Protein AF-A0A831TEA0-F1 (afdb_monomer)

Mean predicted aligned error: 11.04 Å

Structure (mmCIF, N/CA/C/O backbone):
data_AF-A0A831TEA0-F1
#
_entry.id   AF-A0A831TEA0-F1
#
loop_
_atom_site.group_PDB
_atom_site.id
_atom_site.type_symbol
_atom_site.label_atom_id
_atom_site.label_alt_id
_atom_site.label_comp_id
_atom_site.label_asym_id
_atom_site.label_entity_id
_atom_site.label_seq_id
_atom_site.pdbx_PDB_ins_code
_atom_site.Cartn_x
_atom_site.Cartn_y
_atom_site.Cartn_z
_atom_site.occupancy
_atom_site.B_iso_or_equiv
_atom_site.auth_seq_id
_atom_site.auth_comp_id
_atom_site.auth_asym_id
_atom_site.auth_atom_id
_atom_site.pdbx_PDB_model_num
ATOM 1 N N . MET A 1 1 ? -22.074 6.991 20.766 1.00 79.31 1 MET A N 1
ATOM 2 C CA . MET A 1 1 ? -21.303 5.783 21.120 1.00 79.31 1 MET A CA 1
ATOM 3 C C . MET A 1 1 ? -22.228 4.867 21.889 1.00 79.31 1 MET A C 1
ATOM 5 O O . MET A 1 1 ? -23.067 5.370 22.634 1.00 79.31 1 MET A O 1
ATOM 9 N N . ALA A 1 2 ? -22.133 3.571 21.635 1.00 87.19 2 ALA A N 1
ATOM 10 C CA . ALA A 1 2 ? -22.927 2.527 22.255 1.00 87.19 2 ALA A CA 1
ATOM 11 C C . ALA A 1 2 ? -22.019 1.411 22.789 1.00 87.19 2 ALA A C 1
ATOM 13 O O . ALA A 1 2 ? -20.929 1.165 22.274 1.00 87.19 2 ALA A O 1
ATOM 14 N N . CYS A 1 3 ? -22.510 0.687 23.795 1.00 92.00 3 CYS A N 1
ATOM 15 C CA . CYS A 1 3 ? -21.843 -0.494 24.334 1.00 92.00 3 CYS A CA 1
ATOM 16 C C . CYS A 1 3 ? -21.406 -1.454 23.209 1.00 92.00 3 CYS A C 1
ATOM 18 O O . CYS A 1 3 ? -22.207 -1.830 22.349 1.00 92.00 3 CYS A O 1
ATOM 20 N N . GLY A 1 4 ? -20.141 -1.874 23.227 1.00 90.75 4 GLY A N 1
ATOM 21 C CA . GLY A 1 4 ? -19.563 -2.760 22.222 1.00 90.75 4 GLY A CA 1
ATOM 22 C C . GLY A 1 4 ? -19.146 -2.069 20.918 1.00 90.75 4 GLY A C 1
ATOM 23 O O . GLY A 1 4 ? -18.861 -2.768 19.938 1.00 90.75 4 GLY A O 1
ATOM 24 N N . ASP A 1 5 ? -19.111 -0.735 20.872 1.00 94.00 5 ASP A N 1
ATOM 25 C CA . ASP A 1 5 ? -18.506 0.018 19.772 1.00 94.00 5 ASP A CA 1
ATOM 26 C C . ASP A 1 5 ? -16.978 -0.075 19.818 1.00 94.00 5 ASP A C 1
ATOM 28 O O . ASP A 1 5 ? -16.361 -0.009 20.881 1.00 94.00 5 ASP A O 1
ATOM 32 N N . HIS A 1 6 ? -16.358 -0.202 18.643 1.00 93.38 6 HIS A N 1
ATOM 33 C CA . HIS A 1 6 ? -14.913 -0.053 18.496 1.00 93.38 6 HIS A CA 1
ATOM 34 C C . HIS A 1 6 ? -14.599 1.428 18.352 1.00 93.38 6 HIS A C 1
ATOM 36 O O . HIS A 1 6 ? -14.882 2.035 17.321 1.00 93.38 6 HIS A O 1
ATOM 42 N N . LEU A 1 7 ? -13.988 1.993 19.383 1.00 93.81 7 LEU A N 1
ATOM 43 C CA . LEU A 1 7 ? -13.580 3.385 19.434 1.00 93.81 7 LEU A CA 1
ATOM 44 C C . LEU A 1 7 ? -12.129 3.533 18.993 1.00 93.81 7 LEU A C 1
ATOM 46 O O . LEU A 1 7 ? -11.287 2.701 19.329 1.00 93.81 7 LEU A O 1
ATOM 50 N N . PHE A 1 8 ? -11.819 4.608 18.280 1.00 90.62 8 PHE A N 1
ATOM 51 C CA . PHE A 1 8 ? -10.443 4.967 17.986 1.00 90.62 8 PHE A CA 1
ATOM 52 C C . PHE A 1 8 ? -10.213 6.478 18.010 1.00 90.62 8 PHE A C 1
ATOM 54 O O . PHE A 1 8 ? -11.137 7.274 17.845 1.00 90.62 8 PHE A O 1
ATOM 61 N N . VAL A 1 9 ? -8.958 6.853 18.232 1.00 83.88 9 VAL A N 1
ATOM 62 C CA . VAL A 1 9 ? -8.479 8.232 18.332 1.00 83.88 9 VAL A CA 1
ATOM 63 C C . VAL A 1 9 ? -7.215 8.379 17.493 1.00 83.88 9 VAL A C 1
ATOM 65 O O . VAL A 1 9 ? -6.315 7.545 17.582 1.00 83.88 9 VAL A O 1
ATOM 68 N N . ASP A 1 10 ? -7.125 9.442 16.697 1.00 79.62 10 ASP A N 1
ATOM 69 C CA . ASP A 1 10 ? -5.925 9.765 15.920 1.00 79.62 10 ASP A CA 1
ATOM 70 C C . ASP A 1 10 ? -4.848 10.436 16.800 1.00 79.62 10 ASP A C 1
ATOM 72 O O . ASP A 1 10 ? -5.061 11.510 17.374 1.00 79.62 10 ASP A O 1
ATOM 76 N N . MET A 1 11 ? -3.676 9.799 16.900 1.00 73.06 11 MET A N 1
ATOM 77 C CA . MET A 1 11 ? -2.496 10.285 17.630 1.00 73.06 11 MET A CA 1
ATOM 78 C C . MET A 1 11 ? -1.426 10.865 16.685 1.00 73.06 11 MET A C 1
ATOM 80 O O . MET A 1 11 ? -0.274 11.061 17.081 1.00 73.06 11 MET A O 1
ATOM 84 N N . GLY A 1 12 ? -1.785 11.140 15.430 1.00 66.69 12 GLY A N 1
ATOM 85 C CA . GLY A 1 12 ? -0.950 11.733 14.387 1.00 66.69 12 GLY A CA 1
ATOM 86 C C . GLY A 1 12 ? -0.140 10.706 13.597 1.00 66.69 12 GLY A C 1
ATOM 87 O O . GLY A 1 12 ? -0.217 10.673 12.373 1.00 66.69 12 GLY A O 1
ATOM 88 N N . PHE A 1 13 ? 0.643 9.864 14.280 1.00 61.38 13 PHE A N 1
ATOM 89 C CA . PHE A 1 13 ? 1.465 8.819 13.635 1.00 61.38 13 PHE A CA 1
ATOM 90 C C . PHE A 1 13 ? 0.902 7.403 13.790 1.00 61.38 13 PHE A C 1
ATOM 92 O O . PHE A 1 13 ? 1.404 6.467 13.175 1.00 61.38 13 PHE A O 1
ATOM 99 N N . TYR A 1 14 ? -0.104 7.237 14.642 1.00 67.31 14 TYR A N 1
ATOM 100 C CA . TYR A 1 14 ? -0.819 5.987 14.869 1.00 67.31 14 TYR A CA 1
ATOM 101 C C . TYR A 1 14 ? -2.214 6.312 15.402 1.00 67.31 14 TYR A C 1
ATOM 103 O O . TYR A 1 14 ? -2.452 7.420 15.883 1.00 67.31 14 TYR A O 1
ATOM 111 N N . SER A 1 15 ? -3.120 5.344 15.365 1.00 79.44 15 SER A N 1
ATOM 112 C CA . SER A 1 15 ? -4.411 5.428 16.039 1.00 79.44 15 SER A CA 1
ATOM 113 C C . SER A 1 15 ? -4.411 4.585 17.310 1.00 79.44 15 SER A C 1
ATOM 115 O O . SER A 1 15 ? -3.827 3.501 17.373 1.00 79.44 15 SER A O 1
ATOM 117 N N . HIS A 1 16 ? -5.047 5.100 18.357 1.00 86.25 16 HIS A N 1
ATOM 118 C CA . HIS A 1 16 ? -5.300 4.358 19.587 1.00 86.25 16 HIS A CA 1
ATOM 119 C C . HIS A 1 16 ? -6.709 3.778 19.549 1.00 86.25 16 HIS A C 1
ATOM 121 O O . HIS A 1 16 ? -7.622 4.474 19.123 1.00 86.25 16 HIS A O 1
ATOM 127 N N . HIS A 1 17 ? -6.885 2.521 19.958 1.00 91.38 17 HIS A N 1
ATOM 128 C CA . HIS A 1 17 ? -8.124 1.760 19.754 1.00 91.38 17 HIS A CA 1
ATOM 129 C C . HIS A 1 17 ? -8.617 1.123 21.054 1.00 91.38 17 HIS A C 1
ATOM 131 O O . HIS A 1 17 ? -7.812 0.704 21.887 1.00 91.38 17 HIS A O 1
ATOM 137 N N . GLY A 1 18 ? -9.935 1.013 21.208 1.00 94.12 18 GLY A N 1
ATOM 138 C CA . GLY A 1 18 ? -10.579 0.420 22.376 1.00 94.12 18 GLY A CA 1
ATOM 139 C C . GLY A 1 18 ? -12.026 0.003 22.115 1.00 94.12 18 GLY A C 1
ATOM 140 O O . GLY A 1 18 ? -12.561 0.211 21.027 1.00 94.12 18 GLY A O 1
ATOM 141 N N . ILE A 1 19 ? -12.654 -0.602 23.120 1.00 96.94 19 ILE A N 1
ATOM 142 C CA . ILE A 1 19 ? -14.052 -1.044 23.100 1.00 96.94 19 ILE A CA 1
ATOM 143 C C . ILE A 1 19 ? -14.842 -0.292 24.164 1.00 96.94 19 ILE A C 1
ATOM 145 O O . ILE A 1 19 ? -14.489 -0.359 25.340 1.00 96.94 19 ILE A O 1
ATOM 149 N N . ASP A 1 20 ? -15.923 0.375 23.763 1.00 96.38 20 ASP A N 1
ATOM 150 C CA . ASP A 1 20 ? -16.879 0.990 24.689 1.00 96.38 20 ASP A CA 1
ATOM 151 C C . ASP A 1 20 ? -17.564 -0.095 25.539 1.00 96.38 20 ASP A C 1
ATOM 153 O O . ASP A 1 20 ? -18.162 -1.033 25.002 1.00 96.38 20 ASP A O 1
ATOM 157 N N . LEU A 1 21 ? -17.484 0.006 26.867 1.00 95.69 21 LEU A N 1
ATOM 158 C CA . LEU A 1 21 ? -18.131 -0.935 27.786 1.00 95.69 21 LEU A CA 1
ATOM 159 C C . LEU A 1 21 ? -19.571 -0.531 28.145 1.00 95.69 21 LEU A C 1
ATOM 161 O O . LEU A 1 21 ? -20.286 -1.326 28.756 1.00 95.69 21 LEU A O 1
ATOM 165 N N . GLY A 1 22 ? -20.038 0.641 27.709 1.00 92.56 22 GLY A N 1
ATOM 166 C CA . GLY A 1 22 ? -21.402 1.135 27.912 1.00 92.56 22 GLY A CA 1
ATOM 167 C C . GLY A 1 22 ? -21.666 1.768 29.280 1.00 92.56 22 GLY A C 1
ATOM 168 O O . GLY A 1 22 ? -22.786 2.193 29.540 1.00 92.56 22 GLY A O 1
ATOM 169 N N . ASP A 1 23 ? -20.657 1.841 30.146 1.00 92.88 23 ASP A N 1
ATOM 170 C CA . ASP A 1 23 ? -20.706 2.426 31.493 1.00 92.88 23 ASP A CA 1
ATOM 171 C C . ASP A 1 23 ? -19.828 3.687 31.617 1.00 92.88 23 ASP A C 1
ATOM 173 O O . ASP A 1 23 ? -19.449 4.096 32.713 1.00 92.88 23 ASP A O 1
ATOM 177 N N . GLY A 1 24 ? -19.486 4.301 30.479 1.00 92.62 24 GLY A N 1
ATOM 178 C CA . GLY A 1 24 ? -18.572 5.442 30.404 1.00 92.62 24 GLY A CA 1
ATOM 179 C C . GLY A 1 24 ? -17.090 5.056 30.432 1.00 92.62 24 GLY A C 1
ATOM 180 O O . GLY A 1 24 ? -16.232 5.943 30.385 1.00 92.62 24 GLY A O 1
ATOM 181 N N . THR A 1 25 ? -16.773 3.758 30.479 1.00 95.88 25 THR A N 1
ATOM 182 C CA . THR A 1 25 ? -15.402 3.250 30.380 1.00 95.88 25 THR A CA 1
ATOM 183 C C . THR A 1 25 ? -15.122 2.577 29.038 1.00 95.88 25 THR A C 1
ATOM 185 O O . THR A 1 25 ? -16.017 2.109 28.332 1.00 95.88 25 THR A O 1
ATOM 188 N N . VAL A 1 26 ? -13.843 2.542 28.675 1.00 96.50 26 VAL A N 1
ATOM 189 C CA . VAL A 1 26 ? -13.333 1.938 27.445 1.00 96.50 26 VAL A CA 1
ATOM 190 C C . VAL A 1 26 ? -12.305 0.887 27.828 1.00 96.50 26 VAL A C 1
ATOM 192 O O . VAL A 1 26 ? -11.364 1.191 28.558 1.00 96.50 26 VAL A O 1
ATOM 195 N N . ALA A 1 27 ? -12.458 -0.338 27.330 1.00 96.25 27 ALA A N 1
ATOM 196 C CA . ALA A 1 27 ? -11.425 -1.362 27.419 1.00 96.25 27 ALA A CA 1
ATOM 197 C C . ALA A 1 27 ? -10.388 -1.148 26.312 1.00 96.25 27 ALA A C 1
ATOM 199 O O . ALA A 1 27 ? -10.746 -1.089 25.136 1.00 96.25 27 ALA A O 1
ATOM 200 N N . HIS A 1 28 ? -9.109 -1.044 26.659 1.00 92.88 28 HIS A N 1
ATOM 201 C CA . HIS A 1 28 ? -8.010 -0.867 25.705 1.00 92.88 28 HIS A CA 1
ATOM 202 C C . HIS A 1 28 ? -6.673 -1.274 26.323 1.00 92.88 28 HIS A C 1
ATOM 204 O O . HIS A 1 28 ? -6.574 -1.477 27.532 1.00 92.88 28 HIS A O 1
ATOM 210 N N . TRP A 1 29 ? -5.631 -1.393 25.502 1.00 89.19 29 TRP A N 1
ATOM 211 C CA . TRP A 1 29 ? -4.272 -1.553 26.016 1.00 89.19 29 TRP A CA 1
ATOM 212 C C . TRP A 1 29 ? -3.778 -0.253 26.646 1.00 89.19 29 TRP A C 1
ATOM 214 O O . TRP A 1 29 ? -3.626 0.761 25.965 1.00 89.19 29 TRP A O 1
ATOM 224 N N . TRP A 1 30 ? -3.467 -0.316 27.936 1.00 83.44 30 TRP A N 1
ATOM 225 C CA . TRP A 1 30 ? -3.078 0.827 28.745 1.00 83.44 30 TRP A CA 1
ATOM 226 C C . TRP A 1 30 ? -1.740 0.574 29.437 1.00 83.44 30 TRP A C 1
ATOM 228 O O . TRP A 1 30 ? -1.502 -0.492 30.003 1.00 83.44 30 TRP A O 1
ATOM 238 N N . ALA A 1 31 ? -0.858 1.568 29.385 1.00 75.62 31 ALA A N 1
ATOM 239 C CA . ALA A 1 31 ? 0.515 1.492 29.884 1.00 75.62 31 ALA A CA 1
ATOM 240 C C . ALA A 1 31 ? 0.788 2.405 31.093 1.00 75.62 31 ALA A C 1
ATOM 242 O O . ALA A 1 31 ? 1.944 2.616 31.459 1.00 75.62 31 ALA A O 1
ATOM 243 N N . GLY A 1 32 ? -0.252 2.972 31.707 1.00 69.81 32 GLY A N 1
ATOM 244 C CA . GLY A 1 32 ? -0.091 3.995 32.737 1.00 69.81 32 GLY A CA 1
ATOM 245 C C . GLY A 1 32 ? 0.091 5.405 32.183 1.00 69.81 32 GLY A C 1
ATOM 246 O O . GLY A 1 32 ? 0.093 5.633 30.972 1.00 69.81 32 GLY A O 1
ATOM 247 N N . SER A 1 33 ? 0.274 6.363 33.097 1.00 58.25 33 SER A N 1
ATOM 248 C CA . SER A 1 33 ? 0.623 7.740 32.740 1.00 58.25 33 SER A CA 1
ATOM 249 C C . SER A 1 33 ? 1.961 7.773 31.994 1.00 58.25 33 SER A C 1
ATOM 251 O O . SER A 1 33 ? 3.005 7.368 32.512 1.00 58.25 33 SER A O 1
ATOM 253 N N . THR A 1 34 ? 1.927 8.297 30.770 1.00 52.19 34 THR A N 1
ATOM 254 C CA . THR A 1 34 ? 3.075 8.428 29.862 1.00 52.19 34 THR A CA 1
ATOM 255 C C . THR A 1 34 ? 4.065 9.520 30.282 1.00 52.19 34 THR A C 1
ATOM 257 O O . THR A 1 34 ? 5.012 9.799 29.555 1.00 52.19 34 THR A O 1
ATOM 260 N N . GLU A 1 35 ? 3.878 10.160 31.439 1.00 46.00 35 GLU A N 1
ATOM 261 C CA . GLU A 1 35 ? 4.712 11.286 31.881 1.00 46.00 35 GLU A CA 1
ATOM 262 C C . GLU A 1 35 ? 6.158 10.896 32.233 1.00 46.00 35 GLU A C 1
ATOM 264 O O . GLU A 1 35 ? 7.036 11.757 32.235 1.00 46.00 35 GLU A O 1
ATOM 269 N N . LYS A 1 36 ? 6.440 9.615 32.524 1.00 41.78 36 LYS A N 1
ATOM 270 C CA . LYS A 1 36 ? 7.767 9.165 33.001 1.00 41.78 36 LYS A CA 1
ATOM 271 C C . LYS A 1 36 ? 8.527 8.214 32.073 1.00 41.78 36 LYS A C 1
ATOM 273 O O . LYS A 1 36 ? 9.714 7.992 32.298 1.00 41.78 36 LYS A O 1
ATOM 278 N N . LEU A 1 37 ? 7.895 7.672 31.034 1.00 44.25 37 LEU A N 1
ATOM 279 C CA . LEU A 1 37 ? 8.525 6.766 30.068 1.00 44.25 37 LEU A CA 1
ATOM 280 C C . LEU A 1 37 ? 8.207 7.228 28.648 1.00 44.25 37 LEU A C 1
ATOM 282 O O . LEU A 1 37 ? 7.068 7.570 28.344 1.00 44.25 37 LEU A O 1
ATOM 286 N N . GLY A 1 38 ? 9.212 7.216 27.767 1.00 49.03 38 GLY A N 1
ATOM 287 C CA . GLY A 1 38 ? 8.997 7.506 26.350 1.00 49.03 38 GLY A CA 1
ATOM 288 C C . GLY A 1 38 ? 7.906 6.595 25.754 1.00 49.03 38 GLY A C 1
ATOM 289 O O . GLY A 1 38 ? 7.786 5.439 26.174 1.00 49.03 38 GLY A O 1
ATOM 290 N N . PRO A 1 39 ? 7.130 7.069 24.762 1.00 54.38 39 PRO A N 1
ATOM 291 C CA . PRO A 1 39 ? 5.895 6.422 24.298 1.00 54.38 39 PRO A CA 1
ATOM 292 C C . PRO A 1 39 ? 6.070 4.976 23.806 1.00 54.38 39 PRO A C 1
ATOM 294 O O . PRO A 1 39 ? 5.119 4.200 23.830 1.00 54.38 39 PRO A O 1
ATOM 297 N N . LEU A 1 40 ? 7.282 4.595 23.391 1.00 52.19 40 LEU A N 1
ATOM 298 C CA . LEU A 1 40 ? 7.610 3.234 22.960 1.00 52.19 40 LEU A CA 1
ATOM 299 C C . LEU A 1 40 ? 7.930 2.286 24.134 1.00 52.19 40 LEU A C 1
ATOM 301 O O . LEU A 1 40 ? 7.591 1.110 24.079 1.00 52.19 40 LEU A O 1
ATOM 305 N N . ALA A 1 41 ? 8.557 2.796 25.200 1.00 49.75 41 ALA A N 1
ATOM 306 C CA . ALA A 1 41 ? 8.990 2.006 26.358 1.00 49.75 41 ALA A CA 1
ATOM 307 C C . ALA A 1 41 ? 7.846 1.713 27.341 1.00 49.75 41 ALA A C 1
ATOM 309 O O . ALA A 1 41 ? 7.874 0.700 28.031 1.00 49.75 41 ALA A O 1
ATOM 310 N N . ALA A 1 42 ? 6.822 2.571 27.386 1.00 59.44 42 ALA A N 1
ATOM 311 C CA . ALA A 1 42 ? 5.618 2.324 28.177 1.00 59.44 42 ALA A CA 1
ATOM 312 C C . ALA A 1 42 ? 4.794 1.149 27.605 1.00 59.44 42 ALA A C 1
ATOM 314 O O . ALA A 1 42 ? 4.251 0.335 28.349 1.00 59.44 42 ALA A O 1
ATOM 315 N N . LYS A 1 43 ? 4.748 1.008 26.273 1.00 61.72 43 LYS A N 1
ATOM 316 C CA . LYS A 1 43 ? 3.855 0.058 25.595 1.00 61.72 43 LYS A CA 1
ATOM 317 C C . LYS A 1 43 ? 4.192 -1.419 25.813 1.00 61.72 43 LYS A C 1
ATOM 319 O O . LYS A 1 43 ? 3.272 -2.221 25.840 1.00 61.72 43 LYS A O 1
ATOM 324 N N . THR A 1 44 ? 5.447 -1.794 26.059 1.00 64.31 44 THR A N 1
ATOM 325 C CA . THR A 1 44 ? 5.811 -3.196 26.370 1.00 64.31 44 THR A CA 1
ATOM 326 C C . THR A 1 44 ? 5.308 -3.665 27.737 1.00 64.31 44 THR A C 1
ATOM 328 O O . THR A 1 44 ? 5.222 -4.864 27.984 1.00 64.31 44 THR A O 1
ATOM 331 N N . SER A 1 45 ? 4.959 -2.726 28.621 1.00 69.44 45 SER A N 1
ATOM 332 C CA . SER A 1 45 ? 4.352 -3.000 29.930 1.00 69.44 45 SER A CA 1
ATOM 333 C C . SER A 1 45 ? 2.832 -2.820 29.911 1.00 69.44 45 SER A C 1
ATOM 335 O O . SER A 1 45 ? 2.201 -2.860 30.967 1.00 69.44 45 SER A O 1
ATOM 337 N N . ALA A 1 46 ? 2.246 -2.572 28.733 1.00 81.75 46 ALA A N 1
ATOM 338 C CA . ALA A 1 46 ? 0.821 -2.342 28.621 1.00 81.75 46 ALA A CA 1
ATOM 339 C C . ALA A 1 46 ? 0.038 -3.596 29.011 1.00 81.75 46 ALA A C 1
ATOM 341 O O . ALA A 1 46 ? 0.432 -4.728 28.716 1.00 81.75 46 ALA A O 1
ATOM 342 N N . VAL A 1 47 ? -1.100 -3.360 29.650 1.00 87.94 47 VAL A N 1
ATOM 343 C CA . VAL A 1 47 ? -2.099 -4.367 29.988 1.00 87.94 47 VAL A CA 1
ATOM 344 C C . VAL A 1 47 ? -3.460 -3.900 29.504 1.00 87.94 47 VAL A C 1
ATOM 346 O O . VAL A 1 47 ? -3.740 -2.702 29.480 1.00 87.94 47 VAL A O 1
ATOM 349 N N . VAL A 1 48 ? -4.324 -4.827 29.106 1.00 91.12 48 VAL A N 1
ATOM 350 C CA . VAL A 1 48 ? -5.701 -4.470 28.760 1.00 91.12 48 VAL A CA 1
ATOM 351 C C . VAL A 1 48 ? -6.420 -4.020 30.033 1.00 91.12 48 VAL A C 1
ATOM 353 O O . VAL A 1 48 ? -6.545 -4.790 30.987 1.00 91.12 48 VAL A O 1
ATOM 356 N N . GLN A 1 49 ? -6.896 -2.778 30.061 1.00 93.00 49 GLN A N 1
ATOM 357 C CA . GLN A 1 49 ? -7.630 -2.197 31.185 1.00 93.00 49 GLN A CA 1
ATOM 358 C C . GLN A 1 49 ? -8.862 -1.433 30.718 1.00 93.00 49 GLN A C 1
ATOM 360 O O . GLN A 1 49 ? -8.938 -0.990 29.575 1.00 93.00 49 GLN A O 1
ATOM 365 N N . ALA A 1 50 ? -9.819 -1.280 31.633 1.00 95.69 50 ALA A N 1
ATOM 366 C CA . ALA A 1 50 ? -10.947 -0.379 31.477 1.00 95.69 50 ALA A CA 1
ATOM 367 C C . ALA A 1 50 ? -10.602 0.967 32.125 1.00 95.69 50 ALA A C 1
ATOM 369 O O . ALA A 1 50 ? -10.351 1.018 33.330 1.00 95.69 50 ALA A O 1
ATOM 370 N N . THR A 1 51 ? -10.587 2.041 31.340 1.00 93.88 51 THR A N 1
ATOM 371 C CA . THR A 1 51 ? -10.366 3.411 31.835 1.00 93.88 51 THR A CA 1
ATOM 372 C C . THR A 1 51 ? -11.545 4.302 31.459 1.00 93.88 51 THR A C 1
ATOM 374 O O . THR A 1 51 ? -12.264 3.975 30.511 1.00 93.88 51 THR A O 1
ATOM 377 N N . PRO A 1 52 ? -11.756 5.446 32.131 1.00 95.25 52 PRO A N 1
ATOM 378 C CA . PRO A 1 52 ? -12.753 6.419 31.701 1.00 95.25 52 PRO A CA 1
ATOM 379 C C . PRO A 1 52 ? -12.560 6.824 30.236 1.00 95.25 52 PRO A C 1
ATOM 381 O O . PRO A 1 52 ? -11.428 6.941 29.753 1.00 95.25 52 PRO A O 1
ATOM 384 N N . LEU A 1 53 ? -13.665 7.085 29.535 1.00 91.44 53 LEU A N 1
ATOM 385 C CA . LEU A 1 53 ? -13.643 7.544 28.145 1.00 91.44 53 LEU A CA 1
ATOM 386 C C . LEU A 1 53 ? -12.796 8.811 27.959 1.00 91.44 53 LEU A C 1
ATOM 388 O O . LEU A 1 53 ? -12.094 8.939 26.960 1.00 91.44 53 LEU A O 1
ATOM 392 N N . SER A 1 54 ? -12.836 9.734 28.920 1.00 90.56 54 SER A N 1
ATOM 393 C CA . SER A 1 54 ? -12.044 10.968 28.898 1.00 90.56 54 SER A CA 1
ATOM 394 C C . SER A 1 54 ? -10.535 10.700 28.912 1.00 90.56 54 SER A C 1
ATOM 396 O O . SER A 1 54 ? -9.785 11.374 28.205 1.00 90.56 54 SER A O 1
ATOM 398 N N . GLU A 1 55 ? -10.096 9.686 29.661 1.00 89.62 55 GLU A N 1
ATOM 399 C CA . GLU A 1 55 ? -8.699 9.253 29.710 1.00 89.62 55 GLU A CA 1
ATOM 400 C C . GLU A 1 55 ? -8.284 8.576 28.401 1.00 89.62 55 GLU A C 1
ATOM 402 O O . GLU A 1 55 ? -7.240 8.909 27.843 1.00 89.62 55 GLU A O 1
ATOM 407 N N . PHE A 1 56 ? -9.133 7.697 27.858 1.00 88.81 56 PHE A N 1
ATOM 408 C CA . PHE A 1 56 ? -8.914 7.082 26.545 1.00 88.81 56 PHE A CA 1
ATOM 409 C C . PHE A 1 56 ? -8.809 8.132 25.427 1.00 88.81 56 PHE A C 1
ATOM 411 O O . PHE A 1 56 ? -7.953 8.030 24.549 1.00 88.81 56 PHE A O 1
ATOM 418 N N . ALA A 1 57 ? -9.674 9.148 25.468 1.00 88.25 57 ALA A N 1
ATOM 419 C CA . ALA A 1 57 ? -9.729 10.207 24.471 1.00 88.25 57 ALA A CA 1
ATOM 420 C C . ALA A 1 57 ? -8.504 11.128 24.515 1.00 88.25 57 ALA A C 1
ATOM 422 O O . ALA A 1 57 ? -8.142 11.692 23.485 1.00 88.25 57 ALA A O 1
ATOM 423 N N . ALA A 1 58 ? -7.890 11.331 25.687 1.00 86.12 58 ALA A N 1
ATOM 424 C CA . ALA A 1 58 ? -6.749 12.233 25.880 1.00 86.12 58 ALA A CA 1
ATOM 425 C C . ALA A 1 58 ? -6.952 13.630 25.239 1.00 86.12 58 ALA A C 1
ATOM 427 O O . ALA A 1 58 ? -6.043 14.212 24.639 1.00 86.12 58 ALA A O 1
ATOM 428 N N . GLY A 1 59 ? -8.181 14.159 25.317 1.00 83.81 59 GLY A N 1
ATOM 429 C CA . GLY A 1 59 ? -8.563 15.450 24.728 1.00 83.81 59 GLY A CA 1
ATOM 430 C C . GLY A 1 59 ? -8.648 15.472 23.193 1.00 83.81 59 GLY A C 1
ATOM 431 O O . GLY A 1 59 ? -8.641 16.547 22.593 1.00 83.81 59 GLY A O 1
ATOM 432 N N . ARG A 1 60 ? -8.689 14.312 22.536 1.00 85.06 60 ARG A N 1
ATOM 433 C CA . ARG A 1 60 ? -8.863 14.163 21.085 1.00 85.06 60 ARG A CA 1
ATOM 434 C C . ARG A 1 60 ? -10.281 13.709 20.743 1.00 85.06 60 ARG A C 1
ATOM 436 O O . ARG A 1 60 ? -11.029 13.230 21.591 1.00 85.06 60 ARG A O 1
ATOM 443 N N . LEU A 1 61 ? -10.641 13.854 19.470 1.00 89.31 61 LEU A N 1
ATOM 444 C CA . LEU A 1 61 ? -11.926 13.394 18.959 1.00 89.31 61 LEU A CA 1
ATOM 445 C C . LEU A 1 61 ? -11.971 11.858 18.940 1.00 89.31 61 LEU A C 1
ATOM 447 O O . LEU A 1 61 ? -11.157 11.223 18.271 1.00 89.31 61 LEU A O 1
ATOM 451 N N . VAL A 1 62 ? -12.953 11.283 19.633 1.00 89.50 62 VAL A N 1
ATOM 452 C CA . VAL A 1 62 ? -13.243 9.846 19.582 1.00 89.50 62 VAL A CA 1
ATOM 453 C C . VAL A 1 62 ? -14.092 9.541 18.354 1.00 89.50 62 VAL A C 1
ATOM 455 O O . VAL A 1 62 ? -15.090 10.209 18.085 1.00 89.50 62 VAL A O 1
ATOM 458 N N . GLN A 1 63 ? -13.698 8.515 17.609 1.00 90.81 63 GLN A N 1
ATOM 459 C CA . GLN A 1 63 ? -14.379 8.054 16.408 1.00 90.81 63 GLN A CA 1
ATOM 460 C C . GLN A 1 63 ? -14.804 6.594 16.574 1.00 90.81 63 GLN A C 1
ATOM 462 O O . GLN A 1 63 ? -14.128 5.819 17.244 1.00 90.81 63 GLN A O 1
ATOM 467 N N . VAL A 1 64 ? -15.914 6.207 15.945 1.00 90.94 64 VAL A N 1
ATOM 468 C CA . VAL A 1 64 ? -16.390 4.816 15.939 1.00 90.94 64 VAL A CA 1
ATOM 469 C C . VAL A 1 64 ? -15.958 4.148 14.635 1.00 90.94 64 VAL A C 1
ATOM 471 O O . VAL A 1 64 ? -16.160 4.701 13.552 1.00 90.94 64 VAL A O 1
ATOM 474 N N . ARG A 1 65 ? -15.344 2.966 14.725 1.00 87.12 65 ARG A N 1
ATOM 475 C CA . ARG A 1 65 ? -15.024 2.128 13.566 1.00 87.12 65 ARG A CA 1
ATOM 476 C C . ARG A 1 65 ? -16.228 1.271 13.201 1.00 87.12 65 ARG A C 1
ATOM 478 O O . ARG A 1 65 ? -16.694 0.458 13.999 1.00 87.12 65 ARG A O 1
ATOM 485 N N . GLU A 1 66 ? -16.677 1.423 11.963 1.00 85.19 66 GLU A N 1
ATOM 486 C CA . GLU A 1 66 ? -17.734 0.602 11.383 1.00 85.19 66 GLU A CA 1
ATOM 487 C C . GLU A 1 66 ? -17.168 -0.693 10.791 1.00 85.19 66 GLU A C 1
ATOM 489 O O . GLU A 1 66 ? -16.066 -0.720 10.238 1.00 85.19 66 GLU A O 1
ATOM 494 N N . TYR A 1 67 ? -17.954 -1.760 10.903 1.00 81.88 67 TYR A N 1
ATOM 495 C CA . TYR A 1 67 ? -17.660 -3.090 10.381 1.00 81.88 67 TYR A CA 1
ATOM 496 C C . TYR A 1 67 ? -18.798 -3.514 9.456 1.00 81.88 67 TYR A C 1
ATOM 498 O O . TYR A 1 67 ? -19.954 -3.208 9.747 1.00 81.88 67 TYR A O 1
ATOM 506 N N . ALA A 1 68 ? -18.483 -4.215 8.363 1.00 79.88 68 ALA A N 1
ATOM 507 C CA . ALA A 1 68 ? -19.514 -4.788 7.494 1.00 79.88 68 ALA A CA 1
ATOM 508 C C . ALA A 1 68 ? -20.360 -5.824 8.248 1.00 79.88 68 ALA A C 1
ATOM 510 O O . ALA A 1 68 ? -21.582 -5.768 8.193 1.00 79.88 68 ALA A O 1
ATOM 511 N N . ASP A 1 69 ? -19.684 -6.701 8.992 1.00 75.19 69 ASP A N 1
ATOM 512 C CA . ASP A 1 69 ? -20.275 -7.722 9.848 1.00 75.19 69 ASP A CA 1
ATOM 513 C C . ASP A 1 69 ? -19.475 -7.832 11.152 1.00 75.19 69 ASP A C 1
ATOM 515 O O . ASP A 1 69 ? -18.250 -7.678 11.180 1.00 75.19 69 ASP A O 1
ATOM 519 N N . GLY A 1 70 ? -20.162 -8.109 12.257 1.00 80.56 70 GLY A N 1
ATOM 520 C CA . GLY A 1 70 ? -19.529 -8.280 13.557 1.00 80.56 70 GLY A CA 1
ATOM 521 C C . GLY A 1 70 ? -20.536 -8.484 14.679 1.00 80.56 70 GLY A C 1
ATOM 522 O O . GLY A 1 70 ? -21.742 -8.305 14.517 1.00 80.56 70 GLY A O 1
ATOM 523 N N . LEU A 1 71 ? -20.026 -8.850 15.849 1.00 83.56 71 LEU A N 1
ATOM 524 C CA . LEU A 1 71 ? -20.808 -8.869 17.073 1.00 83.56 71 LEU A CA 1
ATOM 525 C C . LEU A 1 71 ? -21.204 -7.446 17.483 1.00 83.56 71 LEU A C 1
ATOM 527 O O . LEU A 1 71 ? -20.506 -6.462 17.210 1.00 83.56 71 LEU A O 1
ATOM 531 N N . VAL A 1 72 ? -22.317 -7.346 18.202 1.00 86.12 72 VAL A N 1
ATOM 532 C CA . VAL A 1 72 ? -22.883 -6.085 18.691 1.00 86.12 72 VAL A CA 1
ATOM 533 C C . VAL A 1 72 ? -23.133 -6.149 20.195 1.00 86.12 72 VAL A C 1
ATOM 535 O O . VAL A 1 72 ? -23.336 -7.232 20.751 1.00 86.12 72 VAL A O 1
ATOM 538 N N . GLY A 1 73 ? -23.124 -4.985 20.846 1.00 89.88 73 GLY A N 1
ATOM 539 C CA . GLY A 1 73 ? -23.567 -4.837 22.229 1.00 89.88 73 GLY A CA 1
ATOM 540 C C . GLY A 1 73 ? -22.832 -5.739 23.219 1.00 89.88 73 GLY A C 1
ATOM 541 O O . GLY A 1 73 ? -21.601 -5.837 23.238 1.00 89.88 73 GLY A O 1
ATOM 542 N N . GLU A 1 74 ? -23.627 -6.442 24.023 1.00 89.12 74 GLU A N 1
ATOM 543 C CA . GLU A 1 74 ? -23.171 -7.246 25.156 1.00 89.12 74 GLU A CA 1
ATOM 544 C C . GLU A 1 74 ? -22.175 -8.350 24.769 1.00 89.12 74 GLU A C 1
ATOM 546 O O . GLU A 1 74 ? -21.249 -8.641 25.522 1.00 89.12 74 GLU A O 1
ATOM 551 N N . ALA A 1 75 ? -22.300 -8.944 23.579 1.00 89.81 75 ALA A N 1
ATOM 552 C CA . ALA A 1 75 ? -21.391 -10.009 23.157 1.00 89.81 75 ALA A CA 1
ATOM 553 C C . ALA A 1 75 ? -19.951 -9.495 22.943 1.00 89.81 75 ALA A C 1
ATOM 555 O O . ALA A 1 75 ? -18.985 -10.179 23.292 1.00 89.81 75 ALA A O 1
ATOM 556 N N . VAL A 1 76 ? -19.802 -8.270 22.423 1.00 92.75 76 VAL A N 1
ATOM 557 C CA . VAL A 1 76 ? -18.501 -7.593 22.282 1.00 92.75 76 VAL A CA 1
ATOM 558 C C . VAL A 1 76 ? -17.963 -7.209 23.656 1.00 92.75 76 VAL A C 1
ATOM 560 O O . VAL A 1 76 ? -16.803 -7.482 23.963 1.00 92.75 76 VAL A O 1
ATOM 563 N N . ARG A 1 77 ? -18.820 -6.630 24.504 1.00 93.75 77 ARG A N 1
ATOM 564 C CA . ARG A 1 77 ? -18.470 -6.249 25.876 1.00 93.75 77 ARG A CA 1
ATOM 565 C C . ARG A 1 77 ? -17.934 -7.436 26.669 1.00 93.75 77 ARG A C 1
ATOM 567 O O . ARG A 1 77 ? -16.873 -7.332 27.273 1.00 93.75 77 ARG A O 1
ATOM 574 N N . GLN A 1 78 ? -18.593 -8.593 26.618 1.00 92.19 78 GLN A N 1
ATOM 575 C CA . GLN A 1 78 ? -18.119 -9.791 27.315 1.00 92.19 78 GLN A CA 1
ATOM 576 C C . GLN A 1 78 ? -16.752 -10.267 26.820 1.00 92.19 78 GLN A C 1
ATOM 578 O O . GLN A 1 78 ? -15.948 -10.741 27.623 1.00 92.19 78 GLN A O 1
ATOM 583 N N . ARG A 1 79 ? -16.458 -10.139 25.522 1.00 93.12 79 ARG A N 1
ATOM 584 C CA . ARG A 1 79 ? -15.120 -10.437 24.990 1.00 93.12 79 ARG A CA 1
ATOM 585 C C . ARG A 1 79 ? -14.075 -9.468 25.523 1.00 93.12 79 ARG A C 1
ATOM 587 O O . ARG A 1 79 ? -13.036 -9.925 25.988 1.00 93.12 79 ARG A O 1
ATOM 594 N N . ALA A 1 80 ?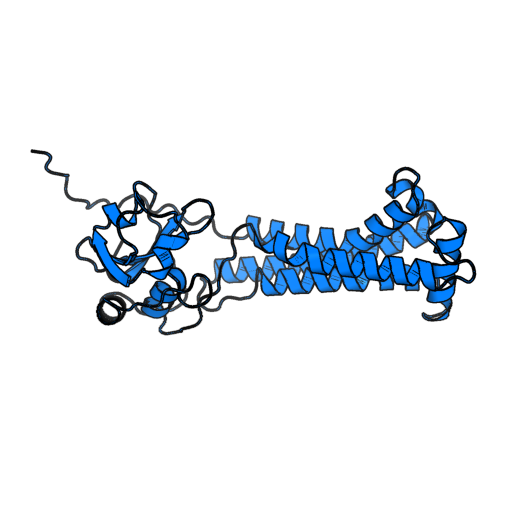 -14.371 -8.172 25.511 1.00 93.75 80 ALA A N 1
ATOM 595 C CA . ALA A 1 80 ? -13.474 -7.152 26.040 1.00 93.75 80 ALA A CA 1
ATOM 596 C C . ALA A 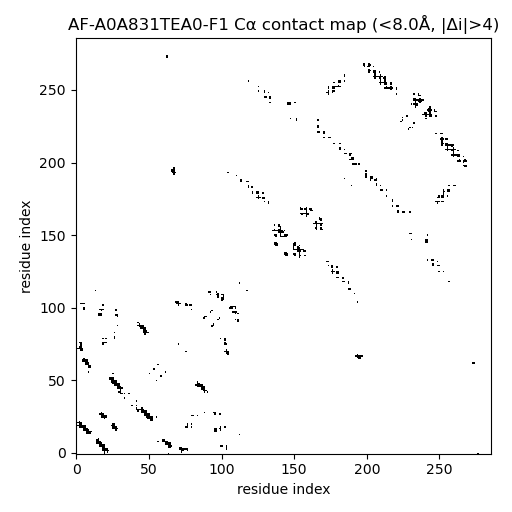1 80 ? -13.195 -7.364 27.538 1.00 93.75 80 ALA A C 1
ATOM 598 O O . ALA A 1 80 ? -12.039 -7.385 27.954 1.00 93.75 80 ALA A O 1
ATOM 599 N N . LEU A 1 81 ? -14.236 -7.637 28.332 1.00 94.00 81 LEU A N 1
ATOM 600 C CA . LEU A 1 81 ? -14.118 -7.907 29.769 1.00 94.00 81 LEU A CA 1
ATOM 601 C C . LEU A 1 81 ? -13.260 -9.145 30.073 1.00 94.00 81 LEU A C 1
ATOM 603 O O . LEU A 1 81 ? -12.481 -9.130 31.020 1.00 94.00 81 LEU A O 1
ATOM 607 N N . ARG A 1 82 ? -13.354 -10.208 29.261 1.00 93.19 82 ARG A N 1
ATOM 608 C CA . ARG A 1 82 ? -12.537 -11.428 29.426 1.00 93.19 82 ARG A CA 1
ATOM 609 C C . ARG A 1 82 ? -11.047 -11.213 29.168 1.00 93.19 82 ARG A C 1
ATOM 611 O O . ARG A 1 82 ? -10.251 -12.050 29.575 1.00 93.19 82 ARG A O 1
ATOM 618 N N . GLN A 1 83 ? -10.686 -10.144 28.469 1.00 92.06 83 GLN A N 1
ATOM 619 C CA . GLN A 1 83 ? -9.299 -9.820 28.148 1.00 92.06 83 GLN A CA 1
ATOM 620 C C . GLN A 1 83 ? -8.673 -8.854 29.159 1.00 92.06 83 GLN A C 1
ATOM 622 O O . GLN A 1 83 ? -7.474 -8.613 29.073 1.00 92.06 83 GLN A O 1
ATOM 627 N N . LEU A 1 84 ? -9.439 -8.307 30.113 1.00 92.88 84 LEU A N 1
ATOM 628 C CA . LEU A 1 84 ? -8.892 -7.422 31.143 1.00 92.88 84 LEU A CA 1
ATOM 629 C C . LEU A 1 84 ? -7.748 -8.108 31.903 1.00 92.88 84 LEU A C 1
ATOM 631 O O . LEU A 1 84 ? -7.851 -9.263 32.313 1.00 92.88 84 LEU A O 1
ATOM 635 N N . GLY A 1 85 ? -6.650 -7.379 32.085 1.00 87.88 85 GLY A N 1
ATOM 636 C CA . GLY A 1 85 ? -5.425 -7.877 32.706 1.00 87.88 85 GLY A CA 1
ATOM 637 C C . GLY A 1 85 ? -4.510 -8.675 31.774 1.00 87.88 85 GLY A C 1
ATOM 638 O O . GLY A 1 85 ? -3.422 -9.058 32.205 1.00 87.88 85 GLY A O 1
ATOM 639 N N . ARG A 1 86 ? -4.888 -8.911 30.508 1.00 86.69 86 ARG A N 1
ATOM 640 C CA . ARG A 1 86 ? -3.975 -9.494 29.514 1.00 86.69 86 ARG A CA 1
ATOM 641 C C . ARG A 1 86 ? -2.762 -8.584 29.329 1.00 86.69 86 ARG A C 1
ATOM 643 O O . ARG A 1 86 ? -2.918 -7.374 29.195 1.00 86.69 86 ARG A O 1
ATOM 650 N N . ALA A 1 87 ? -1.579 -9.190 29.319 1.00 84.69 87 ALA A N 1
ATOM 651 C CA . ALA A 1 87 ? -0.281 -8.560 29.091 1.00 84.69 87 ALA A CA 1
ATOM 652 C C . ALA A 1 87 ? 0.340 -9.080 27.781 1.00 84.69 87 ALA A C 1
ATOM 654 O O . ALA A 1 87 ? -0.189 -10.020 27.184 1.00 84.69 87 ALA A O 1
ATOM 655 N N . GLY A 1 88 ? 1.475 -8.512 27.366 1.00 76.56 88 GLY A N 1
ATOM 656 C CA . GLY A 1 88 ? 2.207 -8.965 26.175 1.00 76.56 88 GLY A CA 1
ATOM 657 C C . GLY A 1 88 ? 1.891 -8.173 24.910 1.00 76.56 88 GLY A C 1
ATOM 658 O O . GLY A 1 88 ? 1.861 -8.749 23.831 1.00 76.56 88 GLY A O 1
ATOM 659 N N . TYR A 1 89 ? 1.657 -6.867 25.052 1.00 75.12 89 TYR A N 1
ATOM 660 C CA . TYR A 1 89 ? 1.44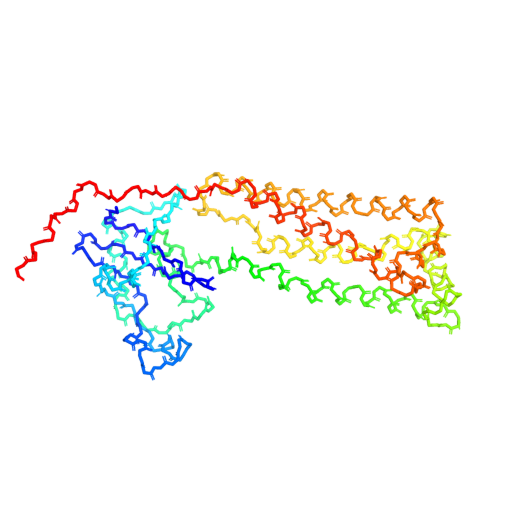3 -5.968 23.925 1.00 75.12 89 TYR A CA 1
ATOM 661 C C . TYR A 1 89 ? 2.606 -6.019 22.932 1.00 75.12 89 TYR A C 1
ATOM 663 O O . TYR A 1 89 ? 3.758 -5.760 23.298 1.00 75.12 89 TYR A O 1
ATOM 671 N N . ASP A 1 90 ? 2.279 -6.263 21.669 1.00 68.25 90 ASP A N 1
ATOM 672 C CA . ASP A 1 90 ? 3.216 -6.187 20.556 1.00 68.25 90 ASP A CA 1
ATOM 673 C C . ASP A 1 90 ? 2.777 -5.054 19.624 1.00 68.25 90 ASP A C 1
ATOM 675 O O . ASP A 1 90 ? 1.611 -4.965 19.249 1.00 68.25 90 ASP A O 1
ATOM 679 N N . LEU A 1 91 ? 3.701 -4.158 19.258 1.00 64.88 91 LEU A N 1
ATOM 680 C CA . LEU A 1 91 ? 3.413 -3.071 18.309 1.00 64.88 91 LEU A CA 1
ATOM 681 C C . LEU A 1 91 ? 2.967 -3.618 16.950 1.00 64.88 91 LEU A C 1
ATOM 683 O O . LEU A 1 91 ? 2.230 -2.942 16.222 1.00 64.88 91 LEU A O 1
ATOM 687 N N . ILE A 1 92 ? 3.445 -4.819 16.636 1.00 56.12 92 ILE A N 1
ATOM 688 C CA . ILE A 1 92 ? 3.214 -5.524 15.408 1.00 56.12 92 ILE A CA 1
ATOM 689 C C . ILE A 1 92 ? 1.899 -6.321 15.524 1.00 56.12 92 ILE A C 1
ATOM 691 O O . ILE A 1 92 ? 0.830 -5.807 15.195 1.00 56.12 92 ILE A O 1
ATOM 695 N N . ASP A 1 93 ? 1.933 -7.509 16.113 1.00 55.44 93 ASP A N 1
ATOM 696 C CA . ASP A 1 93 ? 0.847 -8.493 15.958 1.00 55.44 93 ASP A CA 1
ATOM 697 C C . ASP A 1 93 ? -0.248 -8.470 17.050 1.00 55.44 93 ASP A C 1
ATOM 699 O O . ASP A 1 93 ? -1.315 -9.054 16.873 1.00 55.44 93 ASP A O 1
ATOM 703 N N . ASP A 1 94 ? -0.024 -7.814 18.195 1.00 69.12 94 ASP A N 1
ATOM 704 C CA . ASP A 1 94 ? -0.943 -7.848 19.351 1.00 69.12 94 ASP A CA 1
ATOM 705 C C . ASP A 1 94 ? -1.121 -6.462 19.981 1.00 69.12 94 ASP A C 1
ATOM 707 O O . ASP A 1 94 ? -0.836 -6.221 21.158 1.00 69.12 94 ASP A O 1
ATOM 711 N N . ASN A 1 95 ? -1.572 -5.520 19.150 1.00 79.00 95 ASN A N 1
ATOM 712 C CA . ASN A 1 95 ? -1.757 -4.118 19.524 1.00 79.00 95 ASN A CA 1
ATOM 713 C C . ASN A 1 95 ? -3.231 -3.754 19.845 1.00 79.00 95 ASN A C 1
ATOM 715 O O . ASN A 1 95 ? -4.127 -4.599 19.909 1.00 79.00 95 ASN A O 1
ATOM 719 N N . CYS A 1 96 ? -3.496 -2.457 20.059 1.00 86.00 96 CYS A N 1
ATOM 720 C CA . CYS A 1 96 ? -4.828 -1.896 20.347 1.00 86.00 96 CYS A CA 1
ATOM 721 C C . CYS A 1 96 ? -5.867 -2.221 19.275 1.00 86.00 96 CYS A C 1
ATOM 723 O O . CYS A 1 96 ? -7.008 -2.547 19.604 1.00 86.00 96 CYS A O 1
ATOM 725 N N . GLU A 1 97 ? -5.480 -2.130 18.005 1.00 85.25 97 GLU A N 1
ATOM 726 C CA . GLU A 1 97 ? -6.380 -2.370 16.880 1.00 85.25 97 GLU A CA 1
ATOM 727 C C . GLU A 1 97 ? -6.773 -3.847 16.794 1.00 85.25 97 GLU A C 1
ATOM 729 O O . GLU A 1 97 ? -7.951 -4.157 16.588 1.00 85.25 97 GLU A O 1
ATOM 734 N N . HIS A 1 98 ? -5.819 -4.747 17.050 1.00 80.12 98 HIS A N 1
ATOM 735 C CA . HIS A 1 98 ? -6.061 -6.188 17.100 1.00 80.12 98 HIS A CA 1
ATOM 736 C C . HIS A 1 98 ? -7.027 -6.569 18.195 1.00 80.12 98 HIS A C 1
ATOM 738 O O . HIS A 1 98 ? -8.015 -7.260 17.945 1.00 80.12 98 HIS A O 1
ATOM 744 N N . PHE A 1 99 ? -6.778 -6.069 19.401 1.00 89.06 99 PHE A N 1
ATOM 745 C CA . PHE A 1 99 ? -7.655 -6.303 20.532 1.00 89.06 99 PHE A CA 1
ATOM 746 C C . PHE A 1 99 ? -9.104 -5.888 20.222 1.00 89.06 99 PHE A C 1
ATOM 748 O O . PHE A 1 99 ? -10.035 -6.683 20.400 1.00 89.06 99 PHE A O 1
ATOM 755 N N . ALA A 1 100 ? -9.306 -4.669 19.718 1.00 90.62 100 ALA A N 1
ATOM 756 C CA . ALA A 1 100 ? -10.642 -4.154 19.448 1.00 90.62 100 ALA A CA 1
ATOM 757 C C . ALA A 1 100 ? -11.309 -4.865 18.250 1.00 90.62 100 ALA A C 1
ATOM 759 O O . ALA A 1 100 ? -12.492 -5.213 18.305 1.00 90.62 100 ALA A O 1
ATOM 760 N N . THR A 1 101 ? -10.548 -5.183 17.200 1.00 87.38 101 THR A N 1
ATOM 761 C CA . THR A 1 101 ? -11.040 -5.959 16.051 1.00 87.38 101 THR A CA 1
ATOM 762 C C . THR A 1 101 ? -11.449 -7.371 16.450 1.00 87.38 101 THR A C 1
ATOM 764 O O . THR A 1 101 ? -12.536 -7.815 16.075 1.00 87.38 101 THR A O 1
ATOM 767 N N . TRP A 1 102 ? -10.654 -8.055 17.272 1.00 88.00 102 TRP A N 1
ATOM 768 C CA . TRP A 1 102 ? -10.990 -9.375 17.799 1.00 88.00 102 TRP A CA 1
ATOM 769 C C . TRP A 1 102 ? -12.248 -9.337 18.669 1.00 88.00 102 TRP A C 1
ATOM 771 O O . TRP A 1 102 ? -13.134 -10.184 18.524 1.00 88.00 102 TRP A O 1
ATOM 781 N N . CYS A 1 103 ? -12.394 -8.324 19.529 1.00 90.25 103 CYS A N 1
ATOM 782 C CA . CYS A 1 103 ? -13.611 -8.166 20.323 1.00 90.25 103 CYS A CA 1
ATOM 783 C C . CYS A 1 103 ? -14.848 -8.045 19.419 1.00 90.25 103 CYS A C 1
ATOM 785 O O . CYS A 1 103 ? -15.842 -8.739 19.653 1.00 90.25 103 CYS A O 1
ATOM 787 N N . LYS A 1 104 ? -14.771 -7.237 18.351 1.00 89.69 104 LYS A N 1
ATOM 788 C CA . LYS A 1 104 ? -15.874 -7.046 17.395 1.00 89.69 104 LYS A CA 1
ATOM 789 C C . LYS A 1 104 ? -16.158 -8.262 16.528 1.00 89.69 104 LYS A C 1
ATOM 791 O O . LYS A 1 104 ? -17.317 -8.589 16.318 1.00 89.69 104 LYS A O 1
ATOM 796 N N . THR A 1 105 ? -15.139 -8.932 16.013 1.00 85.00 105 THR A N 1
ATOM 797 C CA . THR A 1 105 ? -15.306 -9.882 14.895 1.00 85.00 105 THR A CA 1
ATOM 798 C C . THR A 1 105 ? -15.030 -11.324 15.304 1.00 85.00 105 THR A C 1
ATOM 800 O O . THR A 1 105 ? -15.626 -12.254 14.777 1.00 85.00 105 THR A O 1
ATOM 803 N N . GLY A 1 106 ? -14.204 -11.532 16.331 1.00 79.12 106 GLY A N 1
ATOM 804 C CA . GLY A 1 106 ? -13.722 -12.847 16.764 1.00 79.12 106 GLY A CA 1
ATOM 805 C C . GLY A 1 106 ? -12.555 -13.369 15.934 1.00 79.12 106 GLY A C 1
ATOM 806 O O . GLY A 1 106 ? -12.097 -14.480 16.181 1.00 79.12 106 GLY A O 1
ATOM 807 N N . ILE A 1 107 ? -12.080 -12.579 14.973 1.00 70.50 107 ILE A N 1
ATOM 808 C CA . ILE A 1 107 ? -10.938 -12.892 14.122 1.00 70.50 107 ILE A CA 1
ATOM 809 C C . ILE A 1 107 ? -9.690 -12.289 14.780 1.00 70.50 107 ILE A C 1
ATOM 811 O O . ILE A 1 107 ? -9.710 -11.140 15.216 1.00 70.50 107 ILE A O 1
ATOM 815 N N . HIS A 1 108 ? -8.634 -13.095 14.926 1.00 55.44 108 HIS A N 1
ATOM 816 C CA . HIS A 1 108 ? -7.366 -12.681 15.549 1.00 55.44 108 HIS A CA 1
ATOM 817 C C . HIS A 1 108 ? -6.442 -11.905 14.599 1.00 55.44 108 HIS A C 1
ATOM 819 O O . HIS A 1 108 ? -5.448 -11.348 15.049 1.00 55.44 108 HIS A O 1
ATOM 825 N N . GLU A 1 109 ? -6.772 -11.843 13.312 1.00 52.34 109 GLU A N 1
ATOM 826 C CA . GLU A 1 109 ? -6.047 -11.055 12.320 1.00 52.34 109 GLU A CA 1
ATOM 827 C C . GLU A 1 109 ? -6.587 -9.624 12.320 1.00 52.34 109 GLU A C 1
ATOM 829 O O . GLU A 1 109 ? -7.778 -9.394 12.096 1.00 52.34 109 GLU A O 1
ATOM 834 N N . SER A 1 110 ? -5.720 -8.653 12.589 1.00 51.28 110 SER A N 1
ATOM 835 C CA . SER A 1 110 ? -6.028 -7.246 12.370 1.00 51.28 110 SER A CA 1
ATOM 836 C C . SER A 1 110 ? -4.960 -6.660 11.471 1.00 51.28 110 SER A C 1
ATOM 838 O O . SER A 1 110 ? -3.764 -6.753 11.709 1.00 51.28 110 SER A O 1
ATOM 840 N N . GLU A 1 111 ? -5.426 -6.095 10.375 1.00 51.00 111 GLU A N 1
ATOM 841 C CA . GLU A 1 111 ? -4.606 -5.502 9.337 1.00 51.00 111 GLU A CA 1
ATOM 842 C C . GLU A 1 111 ? -3.798 -4.330 9.893 1.00 51.00 111 GLU A C 1
ATOM 844 O O . GLU A 1 111 ? -4.306 -3.226 10.073 1.00 51.00 111 GLU A O 1
ATOM 849 N N . GLN A 1 112 ? -2.523 -4.565 10.173 1.00 44.59 112 GLN A N 1
ATOM 850 C CA . GLN A 1 112 ? -1.639 -3.534 10.672 1.00 44.59 112 GLN A CA 1
ATOM 851 C C . GLN A 1 112 ? -1.419 -2.384 9.690 1.00 44.59 112 GLN A C 1
ATOM 853 O O . GLN A 1 112 ? -0.919 -2.565 8.581 1.00 44.59 112 GLN A O 1
ATOM 858 N N . VAL A 1 113 ? -1.686 -1.186 10.212 1.00 41.09 113 VAL A N 1
ATOM 859 C CA . VAL A 1 113 ? -1.071 0.108 9.880 1.00 41.09 113 VAL A CA 1
ATOM 860 C C . VAL A 1 113 ? -1.034 0.428 8.384 1.00 41.09 113 VAL A C 1
ATOM 862 O O . VAL A 1 113 ? -0.006 0.351 7.712 1.00 41.09 113 VAL A O 1
ATOM 865 N N . LYS A 1 114 ? -2.169 0.910 7.874 1.00 49.47 114 LYS A N 1
ATOM 866 C CA . LYS A 1 114 ? -2.284 1.505 6.536 1.00 49.47 114 LYS A CA 1
ATOM 867 C C . LYS A 1 114 ? -2.842 2.915 6.603 1.00 49.47 114 LYS A C 1
ATOM 869 O O . LYS A 1 114 ? -3.891 3.202 6.041 1.00 49.47 114 LYS A O 1
ATOM 874 N N . ASP A 1 115 ? -2.104 3.817 7.238 1.00 47.28 115 ASP A N 1
ATOM 875 C CA . ASP A 1 115 ? -2.259 5.240 6.951 1.00 47.28 115 ASP A CA 1
ATOM 876 C C . ASP A 1 115 ? -0.892 5.897 6.699 1.00 47.28 115 ASP A C 1
ATOM 878 O O . ASP A 1 115 ? 0.069 5.729 7.447 1.00 47.28 115 ASP A O 1
ATOM 882 N N . ALA A 1 116 ? -0.832 6.596 5.561 1.00 41.81 116 ALA A N 1
ATOM 883 C CA . ALA A 1 116 ? 0.217 7.463 5.004 1.00 41.81 116 ALA A CA 1
ATOM 884 C C . ALA A 1 116 ? 1.661 6.927 4.830 1.00 41.81 116 ALA A C 1
ATOM 886 O O . ALA A 1 116 ? 2.315 7.321 3.864 1.00 41.81 116 ALA A O 1
ATOM 887 N N . LEU A 1 117 ? 2.173 6.025 5.674 1.00 43.34 117 LEU A N 1
ATOM 888 C CA . LEU A 1 117 ? 3.579 5.579 5.638 1.00 43.34 117 LEU A CA 1
ATOM 889 C C . LEU A 1 117 ? 3.832 4.383 4.702 1.00 43.34 117 LEU A C 1
ATOM 891 O O . LEU A 1 117 ? 4.964 4.023 4.398 1.00 43.34 117 LEU A O 1
ATOM 895 N N . ALA A 1 118 ? 2.772 3.779 4.186 1.00 47.12 118 ALA A N 1
ATOM 896 C CA . ALA A 1 118 ? 2.829 2.539 3.429 1.00 47.12 118 ALA A CA 1
ATOM 897 C C . ALA A 1 118 ? 3.391 2.704 1.995 1.00 47.12 118 ALA A C 1
ATOM 899 O O . ALA A 1 118 ? 4.032 1.798 1.465 1.00 47.12 118 ALA A O 1
ATOM 900 N N . LEU A 1 119 ? 3.283 3.903 1.402 1.00 51.28 119 LEU A N 1
ATOM 901 C CA . LEU A 1 119 ? 3.949 4.216 0.129 1.00 51.28 119 LEU A CA 1
ATOM 902 C C . LEU A 1 119 ? 5.482 4.207 0.267 1.00 51.28 119 LEU A C 1
ATOM 904 O O . LEU A 1 119 ? 6.183 3.895 -0.691 1.00 51.28 119 LEU A O 1
ATOM 908 N N . VAL A 1 120 ? 5.999 4.513 1.466 1.00 53.47 120 VAL A N 1
ATOM 909 C CA . VAL A 1 120 ? 7.438 4.560 1.765 1.00 53.47 120 VAL A CA 1
ATOM 910 C C . VAL A 1 120 ? 8.038 3.154 1.849 1.00 53.47 120 VAL A C 1
ATOM 912 O O . VAL A 1 120 ? 9.177 2.960 1.434 1.00 53.47 120 VAL A O 1
ATOM 915 N N . HIS A 1 121 ? 7.272 2.155 2.296 1.00 55.69 121 HIS A N 1
ATOM 916 C CA . HIS A 1 121 ? 7.748 0.772 2.436 1.00 55.69 121 HIS A CA 1
ATOM 917 C C . HIS A 1 121 ? 8.010 0.060 1.099 1.00 55.69 121 HIS A C 1
ATOM 919 O O . HIS A 1 121 ? 8.849 -0.836 1.049 1.00 55.69 121 HIS A O 1
ATOM 925 N N . GLY A 1 122 ? 7.358 0.476 0.007 1.00 64.38 122 GLY A N 1
ATOM 926 C CA . GLY A 1 122 ? 7.626 -0.052 -1.338 1.00 64.38 122 GLY A CA 1
ATOM 927 C C . GLY A 1 122 ? 8.808 0.596 -2.059 1.00 64.38 122 GLY A C 1
ATOM 928 O O . GLY A 1 122 ? 9.359 0.016 -3.000 1.00 64.38 122 GLY A O 1
ATOM 929 N N . LEU A 1 123 ? 9.229 1.791 -1.622 1.00 72.62 123 LEU A N 1
ATOM 930 C CA . LEU A 1 123 ? 10.318 2.542 -2.255 1.00 72.62 123 LEU A CA 1
ATOM 931 C C . LEU A 1 123 ? 11.654 1.784 -2.281 1.00 72.62 123 LEU A C 1
ATOM 933 O O . LEU A 1 123 ? 12.323 1.862 -3.312 1.00 72.62 123 LEU A O 1
ATOM 937 N N . PRO A 1 124 ? 12.061 1.026 -1.240 1.00 84.88 124 PRO A N 1
ATOM 938 C CA . PRO A 1 124 ? 13.273 0.214 -1.298 1.00 84.88 124 PRO A CA 1
ATOM 939 C C . PRO A 1 124 ? 13.232 -0.832 -2.415 1.00 84.88 124 PRO A C 1
ATOM 941 O O . PRO A 1 124 ? 14.195 -0.949 -3.169 1.00 84.88 124 PRO A O 1
ATOM 944 N N . THR A 1 125 ? 12.120 -1.558 -2.568 1.00 85.50 125 THR A N 1
ATOM 945 C CA . THR A 1 125 ? 11.977 -2.627 -3.573 1.00 85.50 125 THR A CA 1
ATOM 946 C C . THR A 1 125 ? 11.940 -2.052 -4.989 1.00 85.50 125 THR A C 1
ATOM 948 O O . THR A 1 125 ? 12.623 -2.550 -5.887 1.00 85.50 125 THR A O 1
ATOM 951 N N . VAL A 1 126 ? 11.216 -0.943 -5.179 1.00 90.31 126 VAL A N 1
ATOM 952 C CA . VAL A 1 126 ? 11.208 -0.192 -6.443 1.00 90.31 126 VAL A CA 1
ATOM 953 C C . VAL A 1 126 ? 12.612 0.341 -6.754 1.00 90.31 126 VAL A C 1
ATOM 955 O O . VAL A 1 126 ? 13.139 0.084 -7.835 1.00 90.31 126 VAL A O 1
ATOM 958 N N . GLY A 1 127 ? 13.278 0.993 -5.800 1.00 91.06 127 GLY A N 1
ATOM 959 C CA . GLY A 1 127 ? 14.639 1.513 -5.958 1.00 91.06 127 GLY A CA 1
ATOM 960 C C . GLY A 1 127 ? 15.663 0.427 -6.298 1.00 91.06 127 GLY A C 1
ATOM 961 O O . GLY A 1 127 ? 16.446 0.586 -7.235 1.00 91.06 127 GLY A O 1
ATOM 962 N N . ALA A 1 128 ? 15.617 -0.711 -5.602 1.00 92.69 128 ALA A N 1
ATOM 963 C CA . ALA A 1 128 ? 16.488 -1.854 -5.860 1.00 92.69 128 ALA A CA 1
ATOM 964 C C . ALA A 1 128 ? 16.293 -2.416 -7.275 1.00 92.69 128 ALA A C 1
ATOM 966 O O . ALA A 1 128 ? 17.274 -2.697 -7.964 1.00 92.69 128 ALA A O 1
ATOM 967 N N . SER A 1 129 ? 15.045 -2.527 -7.742 1.00 93.19 129 SER A N 1
ATOM 968 C CA . SER A 1 129 ? 14.754 -2.999 -9.101 1.00 93.19 129 SER A CA 1
ATOM 969 C C . SER A 1 129 ? 15.245 -2.033 -10.191 1.00 93.19 129 SER A C 1
ATOM 971 O O . SER A 1 129 ? 15.772 -2.486 -11.208 1.00 93.19 129 SER A O 1
ATOM 973 N N . ILE A 1 130 ? 15.184 -0.715 -9.957 1.00 94.81 130 ILE A N 1
ATOM 974 C CA . ILE A 1 130 ? 15.748 0.301 -10.863 1.00 94.81 130 ILE A CA 1
ATOM 975 C C . ILE A 1 130 ? 17.273 0.165 -10.927 1.00 94.81 130 ILE A C 1
ATOM 977 O O . ILE A 1 130 ? 17.843 0.083 -12.015 1.00 94.81 130 ILE A O 1
ATOM 981 N N . VAL A 1 131 ? 17.940 0.084 -9.769 1.00 94.62 131 VAL A N 1
ATOM 982 C CA . VAL A 1 131 ? 19.398 -0.110 -9.695 1.00 94.62 131 VAL A CA 1
ATOM 983 C C . VAL A 1 131 ? 19.807 -1.418 -10.374 1.00 94.62 131 VAL A C 1
ATOM 985 O O . VAL A 1 131 ? 20.789 -1.439 -11.116 1.00 94.62 131 VAL A O 1
ATOM 988 N N . GLY A 1 132 ? 19.041 -2.494 -10.176 1.00 94.12 132 GLY A N 1
ATOM 989 C CA . GLY A 1 132 ? 19.231 -3.774 -10.855 1.00 94.12 132 GLY A CA 1
ATOM 990 C C . GLY A 1 132 ? 19.140 -3.643 -12.377 1.00 94.12 132 GLY A C 1
ATOM 991 O O . GLY A 1 132 ? 20.048 -4.080 -13.081 1.00 94.12 132 GLY A O 1
ATOM 992 N N . GLY A 1 133 ? 18.110 -2.964 -12.890 1.00 93.62 133 GLY A N 1
ATOM 993 C CA . GLY A 1 133 ? 17.964 -2.686 -14.321 1.00 93.62 133 GLY A CA 1
ATOM 994 C C . GLY A 1 133 ? 19.132 -1.875 -14.895 1.00 93.62 133 GLY A C 1
ATOM 995 O O . GLY A 1 133 ? 19.698 -2.239 -15.925 1.00 93.62 133 GLY A O 1
ATOM 996 N N . MET A 1 134 ? 19.570 -0.825 -14.194 1.00 94.50 134 MET A N 1
ATOM 997 C CA . MET A 1 134 ? 20.745 -0.037 -14.589 1.00 94.50 134 MET A CA 1
ATOM 998 C C . MET A 1 134 ? 22.037 -0.865 -14.578 1.00 94.50 134 MET A C 1
ATOM 1000 O O . MET A 1 134 ? 22.882 -0.711 -15.460 1.00 94.50 134 MET A O 1
ATOM 1004 N N . ARG A 1 135 ? 22.202 -1.768 -13.603 1.00 95.25 135 ARG A N 1
ATOM 1005 C CA . ARG A 1 135 ? 23.340 -2.696 -13.541 1.00 95.25 135 ARG A CA 1
ATOM 1006 C C . ARG A 1 135 ? 23.335 -3.669 -14.715 1.00 95.25 135 ARG A C 1
ATOM 1008 O O . ARG A 1 135 ? 24.392 -3.876 -15.301 1.00 95.25 135 ARG A O 1
ATOM 1015 N N . LEU A 1 136 ? 22.176 -4.211 -15.088 1.00 93.94 136 LEU A N 1
ATOM 1016 C CA . LEU A 1 136 ? 22.050 -5.072 -16.267 1.00 93.94 136 LEU A CA 1
ATOM 1017 C C . LEU A 1 136 ? 22.485 -4.337 -17.539 1.00 93.94 136 LEU A C 1
ATOM 1019 O O . LEU A 1 136 ? 23.274 -4.877 -18.308 1.00 93.94 136 LEU A O 1
ATOM 1023 N N . VAL A 1 137 ? 22.047 -3.089 -17.725 1.00 93.56 137 VAL A N 1
ATOM 1024 C CA . VAL A 1 137 ? 22.476 -2.256 -18.863 1.00 93.56 137 VAL A CA 1
ATOM 1025 C C . VAL A 1 137 ? 23.987 -2.025 -18.847 1.00 93.56 137 VAL A C 1
ATOM 1027 O O . VAL A 1 137 ? 24.655 -2.274 -19.847 1.00 93.56 137 VAL A O 1
ATOM 1030 N N . SER A 1 138 ? 24.534 -1.613 -17.702 1.00 95.00 138 SER A N 1
ATOM 1031 C CA . SER A 1 138 ? 25.960 -1.312 -17.536 1.00 95.00 138 SER A CA 1
ATOM 1032 C C . SER A 1 138 ? 26.875 -2.519 -17.781 1.00 95.00 138 SER A C 1
ATOM 1034 O O . SER A 1 138 ? 28.032 -2.341 -18.146 1.00 95.00 138 SER A O 1
ATOM 1036 N N . LEU A 1 139 ? 26.387 -3.748 -17.587 1.00 93.56 139 LEU A N 1
ATOM 1037 C CA . LEU A 1 139 ? 27.188 -4.973 -17.710 1.00 93.56 139 LEU A CA 1
ATOM 1038 C C . LEU A 1 139 ? 26.958 -5.742 -19.020 1.00 93.56 139 LEU A C 1
ATOM 1040 O O . LEU A 1 139 ? 27.765 -6.598 -19.365 1.00 93.56 139 LEU A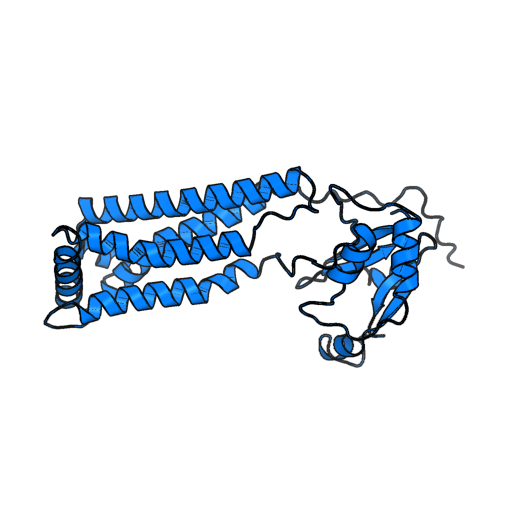 O 1
ATOM 1044 N N . ALA A 1 140 ? 25.879 -5.464 -19.755 1.00 91.88 140 ALA A N 1
ATOM 1045 C CA . ALA A 1 140 ? 25.540 -6.202 -20.976 1.00 91.88 140 ALA A CA 1
ATOM 1046 C C . ALA A 1 140 ? 26.357 -5.775 -22.214 1.00 91.88 140 ALA A C 1
ATOM 1048 O O . ALA A 1 140 ? 26.395 -6.489 -23.221 1.00 91.88 140 ALA A O 1
ATOM 1049 N N . GLY A 1 141 ? 26.970 -4.589 -22.179 1.00 86.19 141 GLY A N 1
ATOM 1050 C CA . GLY A 1 141 ? 27.751 -4.036 -23.287 1.00 86.19 141 GLY A CA 1
ATOM 1051 C C . GLY A 1 141 ? 29.232 -4.443 -23.233 1.00 86.19 141 GLY A C 1
ATOM 1052 O O . GLY A 1 141 ? 29.775 -4.605 -22.144 1.00 86.19 141 GLY A O 1
ATOM 1053 N N . PRO A 1 142 ? 29.929 -4.539 -24.382 1.00 82.06 142 PRO A N 1
ATOM 1054 C CA . PRO A 1 142 ? 31.343 -4.935 -24.433 1.00 82.06 142 PRO A CA 1
ATOM 1055 C C . PRO A 1 142 ? 32.294 -3.935 -23.755 1.00 82.06 142 PRO A C 1
ATOM 1057 O O . PRO A 1 142 ? 33.343 -4.333 -23.262 1.00 82.06 142 PRO A O 1
ATOM 1060 N N . ALA A 1 143 ? 31.934 -2.648 -23.720 1.00 77.62 143 ALA A N 1
ATOM 1061 C CA . ALA A 1 143 ? 32.711 -1.606 -23.045 1.00 77.62 143 ALA A CA 1
ATOM 1062 C C . ALA A 1 143 ? 32.347 -1.451 -21.556 1.00 77.62 143 ALA A C 1
ATOM 1064 O O . ALA A 1 143 ? 33.111 -0.867 -20.791 1.00 77.62 143 ALA A O 1
ATOM 1065 N N . GLY A 1 144 ? 31.183 -1.972 -21.153 1.00 83.44 144 GLY A N 1
ATOM 1066 C CA . GLY A 1 144 ? 30.573 -1.723 -19.853 1.00 83.44 144 GLY A CA 1
ATOM 1067 C C . GLY A 1 144 ? 30.298 -0.239 -19.552 1.00 83.44 144 GLY A C 1
ATOM 1068 O O . GLY A 1 144 ? 30.669 0.669 -20.297 1.00 83.44 144 GLY A O 1
ATOM 1069 N N . GLY A 1 145 ? 29.643 0.025 -18.423 1.00 90.88 145 GLY A N 1
ATOM 1070 C CA . GLY A 1 145 ? 29.455 1.376 -17.898 1.00 90.88 145 GLY A CA 1
ATOM 1071 C C . GLY A 1 145 ? 28.196 2.098 -18.387 1.00 90.88 145 GLY A C 1
ATOM 1072 O O . GLY A 1 145 ? 27.376 1.574 -19.134 1.00 90.88 145 GLY A O 1
ATOM 1073 N N . MET A 1 146 ? 28.035 3.333 -17.904 1.00 92.06 146 MET A N 1
ATOM 1074 C CA . MET A 1 146 ? 26.818 4.145 -18.063 1.00 92.06 146 MET A CA 1
ATOM 1075 C C . MET A 1 146 ? 27.047 5.434 -18.873 1.00 92.06 146 MET A C 1
ATOM 1077 O O . MET A 1 146 ? 26.256 6.374 -18.780 1.00 92.06 146 MET A O 1
ATOM 1081 N N . SER A 1 147 ? 28.127 5.497 -19.662 1.00 91.19 147 SER A N 1
ATOM 1082 C CA . SER A 1 147 ? 28.241 6.510 -20.719 1.00 91.19 147 SER A CA 1
ATOM 1083 C C . SER A 1 147 ? 27.121 6.306 -21.747 1.00 91.19 147 SER A C 1
ATOM 1085 O O . SER A 1 147 ? 26.539 5.224 -21.814 1.00 91.19 147 SER A O 1
ATOM 1087 N N . ILE A 1 148 ? 26.818 7.325 -22.558 1.00 89.50 148 ILE A N 1
ATOM 1088 C CA . ILE A 1 148 ? 25.784 7.212 -23.604 1.00 89.50 148 ILE A CA 1
ATOM 1089 C C . ILE A 1 148 ? 26.066 5.993 -24.494 1.00 89.50 148 ILE A C 1
ATOM 1091 O O . ILE A 1 148 ? 25.203 5.138 -24.665 1.00 89.50 148 ILE A O 1
ATOM 1095 N N . GLU A 1 149 ? 27.294 5.868 -24.998 1.00 91.19 149 GLU A N 1
ATOM 1096 C CA . GLU A 1 149 ? 27.694 4.757 -25.866 1.00 91.19 149 GLU A CA 1
ATOM 1097 C C . GLU A 1 149 ? 27.664 3.404 -25.145 1.00 91.19 149 GLU A C 1
ATOM 1099 O O . GLU A 1 149 ? 27.110 2.440 -25.675 1.00 91.19 149 GLU A O 1
ATOM 1104 N N . GLY A 1 150 ? 28.209 3.330 -23.924 1.00 92.25 150 GLY A N 1
ATOM 1105 C CA . GLY A 1 150 ? 28.261 2.091 -23.144 1.00 92.25 150 GLY A CA 1
ATOM 1106 C C . GLY A 1 150 ? 26.868 1.571 -22.792 1.00 92.25 150 GLY A C 1
ATOM 1107 O O . GLY A 1 150 ? 26.570 0.393 -22.998 1.00 92.25 150 GLY A O 1
ATOM 1108 N N . ALA A 1 151 ? 25.980 2.463 -22.351 1.00 93.00 151 ALA A N 1
ATOM 1109 C CA . ALA A 1 151 ? 24.619 2.108 -21.982 1.00 93.00 151 ALA A CA 1
ATOM 1110 C C . ALA A 1 151 ? 23.762 1.738 -23.204 1.00 93.00 151 ALA A C 1
ATOM 1112 O O . ALA A 1 151 ? 23.014 0.762 -23.147 1.00 93.00 151 ALA A O 1
ATOM 1113 N N . LEU A 1 152 ? 23.893 2.448 -24.332 1.00 92.56 152 LEU A N 1
ATOM 1114 C CA . LEU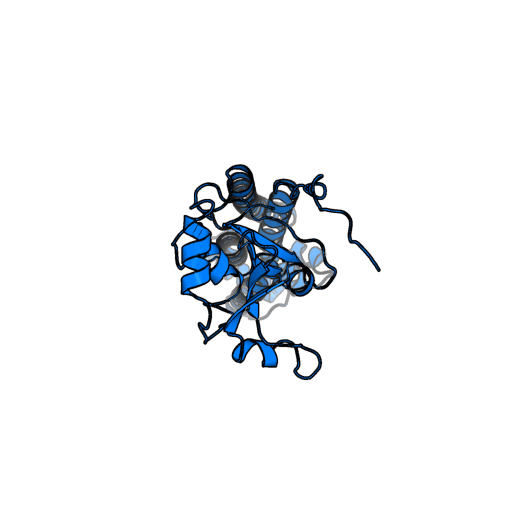 A 1 152 ? 23.210 2.076 -25.577 1.00 92.56 152 LEU A CA 1
ATOM 1115 C C . LEU A 1 152 ? 23.693 0.722 -26.103 1.00 92.56 152 LEU A C 1
ATOM 1117 O O . LEU A 1 152 ? 22.867 -0.107 -26.483 1.00 92.56 152 LEU A O 1
ATOM 1121 N N . ALA A 1 153 ? 25.002 0.454 -26.061 1.00 93.88 153 ALA A N 1
ATOM 1122 C CA . ALA A 1 153 ? 25.552 -0.852 -26.415 1.00 93.88 153 ALA A CA 1
ATOM 1123 C C . ALA A 1 153 ? 25.017 -1.961 -25.494 1.00 93.88 153 ALA A C 1
ATOM 1125 O O . ALA A 1 153 ? 24.670 -3.042 -25.969 1.00 93.88 153 ALA A O 1
ATOM 1126 N N . GLY A 1 154 ? 24.885 -1.680 -24.195 1.00 94.56 154 GLY A N 1
ATOM 1127 C CA . GLY A 1 154 ? 24.242 -2.569 -23.229 1.00 94.56 154 GLY A CA 1
ATOM 1128 C C . GLY A 1 154 ? 22.784 -2.870 -23.575 1.00 94.56 154 GLY A C 1
ATOM 1129 O O . GLY A 1 154 ? 22.405 -4.036 -23.687 1.00 94.56 154 GLY A O 1
ATOM 1130 N N . ILE A 1 155 ? 21.973 -1.840 -23.832 1.00 93.38 155 ILE A N 1
ATOM 1131 C CA . ILE A 1 155 ? 20.563 -2.005 -24.223 1.00 93.38 155 ILE A CA 1
ATOM 1132 C C . ILE A 1 155 ? 20.442 -2.752 -25.559 1.00 93.38 155 ILE A C 1
ATOM 1134 O O . ILE A 1 155 ? 19.579 -3.613 -25.699 1.00 93.38 155 ILE A O 1
ATOM 1138 N N . HIS A 1 156 ? 21.318 -2.487 -26.530 1.00 93.25 156 HIS A N 1
ATOM 1139 C CA . HIS A 1 156 ? 21.357 -3.221 -27.799 1.00 93.25 156 HIS A CA 1
ATOM 1140 C C . HIS A 1 156 ? 21.718 -4.695 -27.601 1.00 93.25 156 HIS A C 1
ATOM 1142 O O . HIS A 1 156 ? 21.091 -5.570 -28.202 1.00 93.25 156 HIS A O 1
ATOM 1148 N N . SER A 1 157 ? 22.686 -4.994 -26.732 1.00 94.38 157 SER A N 1
ATOM 1149 C CA . SER A 1 157 ? 23.004 -6.369 -26.344 1.00 94.38 157 SER A CA 1
ATOM 1150 C C . SER A 1 157 ? 21.807 -7.075 -25.716 1.00 94.38 157 SER A C 1
ATOM 1152 O O . SER A 1 157 ? 21.498 -8.190 -26.124 1.00 94.38 157 SER A O 1
ATOM 1154 N N . LEU A 1 158 ? 21.089 -6.416 -24.805 1.00 92.75 158 LEU A N 1
ATOM 1155 C CA . LEU A 1 158 ? 19.860 -6.958 -24.220 1.00 92.75 158 LEU A CA 1
ATOM 1156 C C . LEU A 1 158 ? 18.752 -7.122 -25.272 1.00 92.75 158 LEU A C 1
ATOM 1158 O O . LEU A 1 158 ? 18.063 -8.138 -25.283 1.00 92.75 158 LEU A O 1
ATOM 1162 N N . GLY A 1 159 ? 18.617 -6.175 -26.203 1.00 92.31 159 GLY A N 1
ATOM 1163 C CA . GLY A 1 159 ? 17.665 -6.225 -27.315 1.00 92.31 159 GLY A CA 1
ATOM 1164 C C . GLY A 1 159 ? 17.820 -7.479 -28.167 1.00 92.31 159 GLY A C 1
ATOM 1165 O O . GLY A 1 159 ? 16.825 -8.094 -28.540 1.00 92.31 159 GLY A O 1
ATOM 1166 N N . ARG A 1 160 ? 19.059 -7.926 -28.407 1.00 92.88 160 ARG A N 1
ATOM 1167 C CA . ARG A 1 160 ? 19.329 -9.190 -29.116 1.00 92.88 160 ARG A CA 1
ATOM 1168 C C . ARG A 1 160 ? 18.753 -10.413 -28.400 1.00 92.88 160 ARG A C 1
ATOM 1170 O O . ARG A 1 160 ? 18.320 -11.340 -29.075 1.00 92.88 160 ARG A O 1
ATOM 1177 N N . CYS A 1 161 ? 18.693 -10.399 -27.070 1.00 88.38 161 CYS A N 1
ATOM 1178 C CA . CYS A 1 161 ? 18.092 -11.476 -26.280 1.00 88.38 161 CYS A CA 1
ATOM 1179 C C . CYS A 1 161 ? 16.555 -11.442 -26.290 1.00 88.38 161 CYS A C 1
ATOM 1181 O O . CYS A 1 161 ? 15.925 -12.449 -25.979 1.00 88.38 161 CYS A O 1
ATOM 1183 N N . VAL A 1 162 ? 15.945 -10.304 -26.642 1.00 86.25 162 VAL A N 1
ATOM 1184 C CA . VAL A 1 162 ? 14.493 -10.085 -26.566 1.00 86.25 162 VAL A CA 1
ATOM 1185 C C . VAL A 1 162 ? 13.943 -9.658 -27.931 1.00 86.25 162 VAL A C 1
ATOM 1187 O O . VAL A 1 162 ? 13.441 -8.552 -28.119 1.00 86.25 162 VAL A O 1
ATOM 1190 N N . GLY A 1 163 ? 14.071 -10.545 -28.922 1.00 81.69 163 GLY A N 1
ATOM 1191 C CA . GLY A 1 163 ? 13.476 -10.355 -30.252 1.00 81.69 163 GLY A CA 1
ATOM 1192 C C . GLY A 1 163 ? 14.229 -9.391 -31.176 1.00 81.69 163 GLY A C 1
ATOM 1193 O O . GLY A 1 163 ? 13.674 -8.949 -32.178 1.00 81.69 163 GLY A O 1
ATOM 1194 N N . GLY A 1 164 ? 15.480 -9.051 -30.857 1.00 85.62 164 GLY A N 1
ATOM 1195 C CA . GLY A 1 164 ? 16.344 -8.222 -31.702 1.00 85.62 164 GLY A CA 1
ATOM 1196 C C . GLY A 1 164 ? 16.087 -6.717 -31.615 1.00 85.62 164 GLY A C 1
ATOM 1197 O O . GLY A 1 164 ? 16.750 -5.960 -32.321 1.00 85.62 164 GLY A O 1
ATOM 1198 N N . ASN A 1 165 ? 15.161 -6.262 -30.763 1.00 86.69 165 ASN A N 1
ATOM 1199 C CA . ASN A 1 165 ? 14.776 -4.856 -30.680 1.00 86.69 165 ASN A CA 1
ATOM 1200 C C . ASN A 1 165 ? 15.213 -4.225 -29.338 1.00 86.69 165 ASN A C 1
ATOM 1202 O O . ASN A 1 165 ? 14.692 -4.603 -28.284 1.00 86.69 165 ASN A O 1
ATOM 1206 N N . PRO A 1 166 ? 16.128 -3.234 -29.343 1.00 88.38 166 PRO A N 1
ATOM 1207 C CA . PRO A 1 166 ? 16.586 -2.571 -28.120 1.00 88.38 166 PRO A CA 1
ATOM 1208 C C . PRO A 1 166 ? 15.469 -1.834 -27.367 1.00 88.38 166 PRO A C 1
ATOM 1210 O O . PRO A 1 166 ? 15.522 -1.748 -26.141 1.00 88.38 166 PRO A O 1
ATOM 1213 N N . ALA A 1 167 ? 14.429 -1.356 -28.058 1.00 86.75 167 ALA A N 1
ATOM 1214 C CA . ALA A 1 167 ? 13.282 -0.717 -27.414 1.00 86.75 167 ALA A CA 1
ATOM 1215 C C . ALA A 1 167 ? 12.468 -1.715 -26.573 1.00 86.75 167 ALA A C 1
ATOM 1217 O O . ALA A 1 167 ? 12.006 -1.374 -25.487 1.00 86.75 167 ALA A O 1
ATOM 1218 N N . VAL A 1 168 ? 12.349 -2.969 -27.027 1.00 86.88 168 VAL A N 1
ATOM 1219 C CA . VAL A 1 168 ? 11.651 -4.029 -26.279 1.00 86.88 168 VAL A CA 1
ATOM 1220 C C . VAL A 1 168 ? 12.425 -4.389 -25.012 1.00 86.88 168 VAL A C 1
ATOM 1222 O O . VAL A 1 168 ? 11.833 -4.472 -23.938 1.00 86.88 168 VAL A O 1
ATOM 1225 N N . ALA A 1 169 ? 13.750 -4.539 -25.104 1.00 89.44 169 ALA A N 1
ATOM 1226 C CA . ALA A 1 169 ? 14.585 -4.774 -23.926 1.00 89.44 169 ALA A CA 1
ATOM 1227 C C . ALA A 1 169 ? 14.500 -3.621 -22.916 1.00 89.44 169 ALA A C 1
ATOM 1229 O O . ALA A 1 169 ? 14.369 -3.862 -21.718 1.00 89.44 169 ALA A O 1
ATOM 1230 N N . PHE A 1 170 ? 14.516 -2.375 -23.392 1.00 88.75 170 PHE A N 1
ATOM 1231 C CA . PHE A 1 170 ? 14.341 -1.200 -22.543 1.00 88.75 170 PHE A CA 1
ATOM 1232 C C . PHE A 1 170 ? 13.006 -1.209 -21.789 1.00 88.75 170 PHE A C 1
ATOM 1234 O O . PHE A 1 170 ? 12.968 -0.952 -20.587 1.00 88.75 170 PHE A O 1
ATOM 1241 N N . VAL A 1 171 ? 11.916 -1.578 -22.455 1.00 87.81 171 VAL A N 1
ATOM 1242 C CA . VAL A 1 171 ? 10.603 -1.638 -21.806 1.00 87.81 171 VAL A CA 1
ATOM 1243 C C . VAL A 1 171 ? 10.499 -2.790 -20.816 1.00 87.81 171 VAL A C 1
ATOM 1245 O O . VAL A 1 171 ? 9.974 -2.594 -19.719 1.00 87.81 171 VAL A O 1
ATOM 1248 N N . MET A 1 172 ? 11.093 -3.944 -21.117 1.00 88.88 172 MET A N 1
ATOM 1249 C CA . MET A 1 172 ? 11.198 -5.047 -20.155 1.00 88.88 172 MET A CA 1
ATOM 1250 C C . MET A 1 172 ? 11.963 -4.649 -18.884 1.00 88.88 172 MET A C 1
ATOM 1252 O O . MET A 1 172 ? 11.577 -5.057 -17.790 1.00 88.88 172 MET A O 1
ATOM 1256 N N . LEU A 1 173 ? 12.994 -3.801 -18.987 1.00 91.38 173 LEU A N 1
ATOM 1257 C CA . LEU A 1 173 ? 13.713 -3.288 -17.812 1.00 91.38 173 LEU A CA 1
ATOM 1258 C C . LEU A 1 173 ? 12.813 -2.439 -16.893 1.00 91.38 173 LEU A C 1
ATOM 1260 O O . LEU A 1 173 ? 13.047 -2.405 -15.686 1.00 91.38 173 LEU A O 1
ATOM 1264 N N . SER A 1 174 ? 11.773 -1.786 -17.430 1.00 89.75 174 SER A N 1
ATOM 1265 C CA . SER A 1 174 ? 10.798 -1.008 -16.642 1.00 89.75 174 SER A CA 1
ATOM 1266 C C . SER A 1 174 ? 9.697 -1.863 -15.990 1.00 89.75 174 SER A C 1
ATOM 1268 O O . SER A 1 174 ? 8.996 -1.405 -15.082 1.00 89.75 174 SER A O 1
ATOM 1270 N N . ALA A 1 175 ? 9.559 -3.129 -16.399 1.00 90.69 175 ALA A N 1
ATOM 1271 C CA . ALA A 1 175 ? 8.533 -4.026 -15.873 1.00 90.69 175 ALA A CA 1
ATOM 1272 C C . ALA A 1 175 ? 8.799 -4.428 -14.413 1.00 90.69 175 ALA A C 1
ATOM 1274 O O . ALA A 1 175 ? 7.863 -4.478 -13.618 1.00 90.69 175 ALA A O 1
ATOM 1275 N N . ALA A 1 176 ? 10.060 -4.663 -14.030 1.00 91.69 176 ALA A N 1
ATOM 1276 C CA . ALA A 1 176 ? 10.405 -5.069 -12.663 1.00 91.69 176 ALA A CA 1
ATOM 1277 C C . ALA A 1 176 ? 10.071 -3.990 -11.605 1.00 91.69 176 ALA A C 1
ATOM 1279 O O . ALA A 1 176 ? 9.384 -4.327 -10.637 1.00 91.69 176 ALA A O 1
ATOM 1280 N N . PRO A 1 177 ? 10.433 -2.701 -11.790 1.00 93.88 177 PRO A N 1
ATOM 1281 C CA . PRO A 1 177 ? 9.954 -1.624 -10.919 1.00 93.88 177 PRO A CA 1
ATOM 1282 C C . PRO A 1 177 ? 8.431 -1.511 -10.861 1.00 93.88 177 PRO A C 1
ATOM 1284 O O . PRO A 1 177 ? 7.872 -1.296 -9.786 1.00 93.88 177 PRO A O 1
ATOM 1287 N N . SER A 1 178 ? 7.752 -1.687 -11.998 1.00 93.06 178 SER A N 1
ATOM 1288 C CA . SER A 1 178 ? 6.285 -1.639 -12.068 1.00 93.06 178 SER A CA 1
ATOM 1289 C C . SER A 1 178 ? 5.640 -2.760 -11.258 1.00 93.06 178 SER A C 1
ATOM 1291 O O . SER A 1 178 ? 4.692 -2.522 -10.516 1.00 93.06 178 SER A O 1
ATOM 1293 N N . LEU A 1 179 ? 6.176 -3.977 -11.358 1.00 93.56 179 LEU A N 1
ATOM 1294 C CA . LEU A 1 179 ? 5.700 -5.119 -10.588 1.00 93.56 179 LEU A CA 1
ATOM 1295 C C . LEU A 1 179 ? 5.953 -4.920 -9.090 1.00 93.56 179 LEU A C 1
ATOM 1297 O O . LEU A 1 179 ? 5.055 -5.158 -8.290 1.00 93.56 179 LEU A O 1
ATOM 1301 N N . ALA A 1 180 ? 7.130 -4.416 -8.707 1.00 92.06 180 ALA A N 1
ATOM 1302 C CA . ALA A 1 180 ? 7.424 -4.071 -7.317 1.00 92.06 180 ALA A CA 1
ATOM 1303 C C . ALA A 1 180 ? 6.425 -3.032 -6.767 1.00 92.06 180 ALA A C 1
ATOM 1305 O O . ALA A 1 180 ? 5.877 -3.210 -5.676 1.00 92.06 180 ALA A O 1
ATOM 1306 N N . ALA A 1 181 ? 6.113 -1.993 -7.546 1.00 92.38 181 ALA A N 1
ATOM 1307 C CA . ALA A 1 181 ? 5.092 -1.012 -7.188 1.00 92.38 181 ALA A CA 1
ATOM 1308 C C . ALA A 1 181 ? 3.697 -1.641 -7.049 1.00 92.38 181 ALA A C 1
ATOM 1310 O O . ALA A 1 181 ? 3.014 -1.368 -6.066 1.00 92.38 181 ALA A O 1
ATOM 1311 N N . LEU A 1 182 ? 3.291 -2.525 -7.966 1.00 93.06 182 LEU A N 1
ATOM 1312 C CA . LEU A 1 182 ? 2.014 -3.240 -7.868 1.00 93.06 182 LEU A CA 1
ATOM 1313 C C . LEU A 1 182 ? 1.940 -4.106 -6.613 1.00 93.06 182 LEU A C 1
ATOM 1315 O O . LEU A 1 182 ? 0.952 -4.034 -5.895 1.00 93.06 182 LEU A O 1
ATOM 1319 N N . THR A 1 183 ? 2.995 -4.862 -6.296 1.00 89.94 183 THR A N 1
ATOM 1320 C CA . THR A 1 183 ? 3.029 -5.668 -5.064 1.00 89.94 183 THR A CA 1
ATOM 1321 C C . THR A 1 183 ? 2.940 -4.805 -3.812 1.00 89.94 183 THR A C 1
ATOM 1323 O O . THR A 1 183 ? 2.272 -5.189 -2.858 1.00 89.94 183 THR A O 1
ATOM 1326 N N . THR A 1 184 ? 3.536 -3.610 -3.837 1.00 86.81 184 THR A N 1
ATOM 1327 C CA . THR A 1 184 ? 3.387 -2.641 -2.747 1.00 86.81 184 THR A CA 1
ATOM 1328 C C . THR A 1 184 ? 1.932 -2.206 -2.636 1.00 86.81 184 THR A C 1
ATOM 1330 O O . THR A 1 184 ? 1.369 -2.257 -1.555 1.00 86.81 184 THR A O 1
ATOM 1333 N N . VAL A 1 185 ? 1.286 -1.817 -3.736 1.00 87.94 185 VAL A N 1
ATOM 1334 C CA . VAL A 1 185 ? -0.127 -1.416 -3.710 1.00 87.94 185 VAL A CA 1
ATOM 1335 C C . VAL A 1 185 ? -1.017 -2.556 -3.214 1.00 87.94 185 VAL A C 1
ATOM 1337 O O . VAL A 1 185 ? -1.849 -2.324 -2.346 1.00 87.94 185 VAL A O 1
ATOM 1340 N N . GLU A 1 186 ? -0.824 -3.781 -3.699 1.00 87.25 186 GLU A N 1
ATOM 1341 C CA . GLU A 1 186 ? -1.571 -4.954 -3.232 1.00 87.25 186 GLU A CA 1
ATOM 1342 C C . GLU A 1 186 ? -1.384 -5.184 -1.732 1.00 87.25 186 GLU A C 1
ATOM 1344 O O . GLU A 1 186 ? -2.355 -5.433 -1.035 1.00 87.25 186 GLU A O 1
ATOM 1349 N N . GLN A 1 187 ? -0.169 -5.031 -1.202 1.00 82.50 187 GLN A N 1
ATOM 1350 C CA . GLN A 1 187 ? 0.079 -5.152 0.235 1.00 82.50 187 GLN A CA 1
ATOM 1351 C C . GLN A 1 187 ? -0.543 -4.007 1.035 1.00 82.50 187 GLN A C 1
ATOM 1353 O O . GLN A 1 187 ? -1.043 -4.236 2.130 1.00 82.50 187 GLN A O 1
ATOM 1358 N N . VAL A 1 188 ? -0.522 -2.785 0.500 1.00 78.69 188 VAL A N 1
ATOM 1359 C CA . VAL A 1 188 ? -0.887 -1.548 1.204 1.00 78.69 188 VAL A CA 1
ATOM 1360 C C . VAL A 1 188 ? -2.380 -1.227 1.136 1.00 78.69 188 VAL A C 1
ATOM 1362 O O . VAL A 1 188 ? -2.921 -0.666 2.077 1.00 78.69 188 VAL A O 1
ATOM 1365 N N . ILE A 1 189 ? -3.065 -1.578 0.055 1.00 82.44 189 ILE A N 1
ATOM 1366 C CA . ILE A 1 189 ? -4.513 -1.394 -0.114 1.00 82.44 189 ILE A CA 1
ATOM 1367 C C . ILE A 1 189 ? -5.177 -2.709 -0.539 1.00 82.44 189 ILE A C 1
ATOM 1369 O O . ILE A 1 189 ? -6.009 -2.733 -1.451 1.00 82.44 189 ILE A O 1
ATOM 1373 N N . ASN A 1 190 ? -4.798 -3.816 0.103 1.00 84.25 190 ASN A N 1
ATOM 1374 C CA . ASN A 1 190 ? -5.473 -5.112 -0.046 1.00 84.25 190 ASN A CA 1
ATOM 1375 C C . ASN A 1 190 ? -6.981 -5.021 0.264 1.00 84.25 190 ASN A C 1
ATOM 1377 O O . ASN A 1 190 ? -7.500 -4.016 0.750 1.00 84.25 190 ASN A O 1
ATOM 1381 N N . ASP A 1 191 ? -7.726 -6.067 -0.084 1.00 8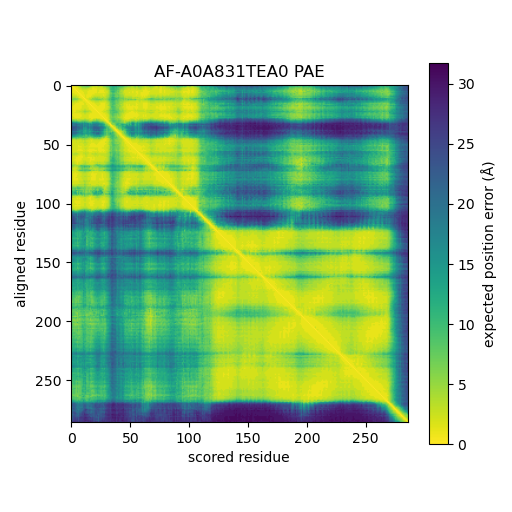2.81 191 ASP A N 1
ATOM 1382 C CA . ASP A 1 191 ? -9.099 -6.186 0.398 1.00 82.81 191 ASP A CA 1
ATOM 1383 C C . ASP A 1 191 ? -9.085 -6.553 1.884 1.00 82.81 191 ASP A C 1
ATOM 1385 O O . ASP A 1 191 ? -8.381 -7.477 2.276 1.00 82.81 191 ASP A O 1
ATOM 1389 N N . ASP A 1 192 ? -9.889 -5.849 2.677 1.00 79.44 192 ASP A N 1
ATOM 1390 C CA . ASP A 1 192 ? -10.161 -6.217 4.065 1.00 79.44 192 ASP A CA 1
ATOM 1391 C C . ASP A 1 192 ? -11.645 -6.596 4.142 1.00 79.44 192 ASP A C 1
ATOM 1393 O O . ASP A 1 192 ? -12.509 -5.725 3.958 1.00 79.44 192 ASP A O 1
ATOM 1397 N N . PRO A 1 193 ? -11.963 -7.878 4.387 1.00 76.94 193 PRO A N 1
ATOM 1398 C CA . PRO A 1 193 ? -13.338 -8.354 4.410 1.00 76.94 193 PRO A CA 1
ATOM 1399 C C . PRO A 1 193 ? -14.159 -7.754 5.558 1.00 76.94 193 PRO A C 1
ATOM 1401 O O . PRO A 1 193 ? -15.384 -7.735 5.459 1.00 76.94 193 PRO A O 1
ATOM 1404 N N . LEU A 1 194 ? -13.515 -7.246 6.615 1.00 74.69 194 LEU A N 1
ATOM 1405 C CA . LEU A 1 194 ? -14.178 -6.640 7.772 1.00 74.69 194 LEU A CA 1
ATOM 1406 C C . LEU A 1 194 ? -14.649 -5.210 7.497 1.00 74.69 194 LEU A C 1
ATOM 1408 O O . LEU A 1 194 ? -15.535 -4.695 8.185 1.00 74.69 194 LEU A O 1
ATOM 1412 N N . SER A 1 195 ? -14.063 -4.564 6.491 1.00 78.69 195 SER A N 1
ATOM 1413 C CA . SER A 1 195 ? -14.387 -3.194 6.116 1.00 78.69 195 SER A CA 1
ATOM 1414 C C . SER A 1 195 ? -15.742 -3.086 5.416 1.00 78.69 195 SER A C 1
ATOM 1416 O O . SER A 1 195 ? -16.150 -3.954 4.644 1.00 78.69 195 SER A O 1
ATOM 1418 N N . VAL A 1 196 ? -16.421 -1.958 5.635 1.00 80.56 196 VAL A N 1
ATOM 1419 C CA . VAL A 1 196 ? -17.694 -1.629 4.975 1.00 80.56 196 VAL A CA 1
ATOM 1420 C C . VAL A 1 196 ? -17.569 -1.624 3.446 1.00 80.56 196 VAL A C 1
ATOM 1422 O O . VAL A 1 196 ? -16.505 -1.343 2.891 1.00 80.56 196 VAL A O 1
ATOM 1425 N N . HIS A 1 197 ? -18.675 -1.889 2.742 1.00 83.75 197 HIS A N 1
ATOM 1426 C CA . HIS A 1 197 ? -18.671 -2.049 1.281 1.00 83.75 197 HIS A CA 1
ATOM 1427 C C . HIS A 1 197 ? -18.068 -0.848 0.532 1.00 83.75 197 HIS A C 1
ATOM 1429 O O . HIS A 1 197 ? -17.318 -1.036 -0.423 1.00 83.75 197 HIS A O 1
ATOM 1435 N N . ALA A 1 198 ? -18.337 0.378 0.991 1.00 82.94 198 ALA A N 1
ATOM 1436 C CA . ALA A 1 198 ? -17.779 1.593 0.397 1.00 82.94 198 ALA A CA 1
ATOM 1437 C C . ALA A 1 198 ? -16.242 1.650 0.492 1.00 82.94 198 ALA A C 1
ATOM 1439 O O . ALA A 1 198 ? -15.573 2.017 -0.470 1.00 82.94 198 ALA A O 1
ATOM 1440 N N . GLU A 1 199 ? -15.676 1.234 1.625 1.00 83.62 199 GLU A N 1
ATOM 1441 C CA . GLU A 1 199 ? -14.228 1.184 1.834 1.00 83.62 199 GLU A CA 1
ATOM 1442 C C . GLU A 1 199 ? -13.588 0.078 0.979 1.00 83.62 199 GLU A C 1
ATOM 1444 O O . GLU A 1 199 ? -12.579 0.302 0.311 1.00 83.62 199 GLU A O 1
ATOM 1449 N N . ARG A 1 200 ? -14.217 -1.102 0.909 1.00 86.06 200 ARG A N 1
ATOM 1450 C CA . ARG A 1 200 ? -13.764 -2.193 0.028 1.00 86.06 200 ARG A CA 1
ATOM 1451 C C . ARG A 1 200 ? -13.781 -1.781 -1.446 1.00 86.06 200 ARG A C 1
ATOM 1453 O O . ARG A 1 200 ? -12.823 -2.052 -2.171 1.00 86.06 200 ARG A O 1
ATOM 1460 N N . ALA A 1 201 ? -14.821 -1.066 -1.877 1.00 89.38 201 ALA A N 1
ATOM 1461 C CA . ALA A 1 201 ? -14.908 -0.501 -3.222 1.00 89.38 201 ALA A CA 1
ATOM 1462 C C . ALA A 1 201 ? -13.796 0.529 -3.489 1.00 89.38 201 ALA A C 1
ATOM 1464 O O . ALA A 1 201 ? -13.186 0.498 -4.558 1.00 89.38 201 ALA A O 1
ATOM 1465 N N . ALA A 1 202 ? -13.473 1.390 -2.517 1.00 87.69 202 ALA A N 1
ATOM 1466 C CA . ALA A 1 202 ? -12.372 2.346 -2.630 1.00 87.69 202 ALA A CA 1
ATOM 1467 C C . ALA A 1 202 ? -11.007 1.653 -2.778 1.00 87.69 202 ALA A C 1
ATOM 1469 O O . ALA A 1 202 ? -10.204 2.047 -3.627 1.00 87.69 202 ALA A O 1
ATOM 1470 N N . ARG A 1 203 ? -10.749 0.585 -2.009 1.00 88.88 203 ARG A N 1
ATOM 1471 C CA . ARG A 1 203 ? -9.516 -0.214 -2.136 1.00 88.88 203 ARG A CA 1
ATOM 1472 C C . ARG A 1 203 ? -9.431 -0.917 -3.485 1.00 88.88 203 ARG A C 1
ATOM 1474 O O . ARG A 1 203 ? -8.403 -0.830 -4.152 1.00 88.88 203 ARG A O 1
ATOM 1481 N N . ALA A 1 204 ? -10.522 -1.538 -3.937 1.00 92.69 204 ALA A N 1
ATOM 1482 C CA . ALA A 1 204 ? -10.590 -2.156 -5.261 1.00 92.69 204 ALA A CA 1
ATOM 1483 C C . ALA A 1 204 ? -10.339 -1.138 -6.390 1.00 92.69 204 ALA A C 1
ATOM 1485 O O . ALA A 1 204 ? -9.571 -1.419 -7.312 1.00 92.69 204 ALA A O 1
ATOM 1486 N N . ALA A 1 205 ? -10.919 0.063 -6.292 1.00 94.00 205 ALA A N 1
ATOM 1487 C CA . ALA A 1 205 ? -10.679 1.150 -7.237 1.00 94.00 205 ALA A CA 1
ATOM 1488 C C . ALA A 1 205 ? -9.209 1.601 -7.236 1.00 94.00 205 ALA A C 1
ATOM 1490 O O . ALA A 1 205 ? -8.625 1.773 -8.305 1.00 94.00 205 ALA A O 1
ATOM 1491 N N . GLY A 1 206 ? -8.587 1.728 -6.059 1.00 91.69 206 GLY A N 1
ATOM 1492 C CA . GLY A 1 206 ? -7.161 2.034 -5.930 1.00 91.69 206 GLY A CA 1
ATOM 1493 C C . GLY A 1 206 ? -6.265 0.982 -6.595 1.00 91.69 206 GLY A C 1
ATOM 1494 O O . GLY A 1 206 ? -5.378 1.331 -7.373 1.00 91.69 206 GLY A O 1
ATOM 1495 N N . ARG A 1 207 ? -6.523 -0.314 -6.375 1.00 93.81 207 ARG A N 1
ATOM 1496 C CA . ARG A 1 207 ? -5.754 -1.398 -7.018 1.00 93.81 207 ARG A CA 1
ATOM 1497 C C . ARG A 1 207 ? -5.928 -1.407 -8.538 1.00 93.81 207 ARG A C 1
ATOM 1499 O O . ARG A 1 207 ? -4.947 -1.496 -9.276 1.00 93.81 207 ARG A O 1
ATOM 1506 N N . GLY A 1 208 ? -7.159 -1.215 -9.019 1.00 95.56 208 GLY A N 1
ATOM 1507 C CA . GLY A 1 208 ? -7.440 -1.076 -10.452 1.00 95.56 208 GLY A CA 1
ATOM 1508 C C . GLY A 1 208 ? -6.736 0.133 -11.083 1.00 95.56 208 GLY A C 1
ATOM 1509 O O . GLY A 1 208 ? -6.166 0.033 -12.175 1.00 95.56 208 GLY A O 1
ATOM 1510 N N . ALA A 1 209 ? -6.709 1.267 -10.381 1.00 95.62 209 ALA A N 1
ATOM 1511 C CA . ALA A 1 209 ? -6.005 2.468 -10.820 1.00 95.62 209 ALA A CA 1
ATOM 1512 C C . ALA A 1 209 ? -4.483 2.278 -10.850 1.00 95.62 209 ALA A C 1
ATOM 1514 O O . ALA A 1 209 ? -3.840 2.744 -11.787 1.00 95.62 209 ALA A O 1
ATOM 1515 N N . ALA A 1 210 ? -3.908 1.558 -9.885 1.00 94.69 210 ALA A N 1
ATOM 1516 C CA . ALA A 1 210 ? -2.486 1.227 -9.876 1.00 94.69 210 ALA A CA 1
ATOM 1517 C C . ALA A 1 210 ? -2.084 0.360 -11.077 1.00 94.69 210 ALA A C 1
ATOM 1519 O O . ALA A 1 210 ? -1.140 0.700 -11.791 1.00 94.69 210 ALA A O 1
ATOM 1520 N N . ALA A 1 211 ? -2.847 -0.703 -11.358 1.00 96.25 211 ALA A N 1
ATOM 1521 C CA . ALA A 1 211 ? -2.654 -1.538 -12.546 1.00 96.25 211 ALA A CA 1
ATOM 1522 C C . ALA A 1 211 ? -2.734 -0.714 -13.840 1.00 96.25 211 ALA A C 1
ATOM 1524 O O . ALA A 1 211 ? -1.869 -0.819 -14.711 1.00 96.25 211 ALA A O 1
ATOM 1525 N N . THR A 1 212 ? -3.727 0.173 -13.931 1.00 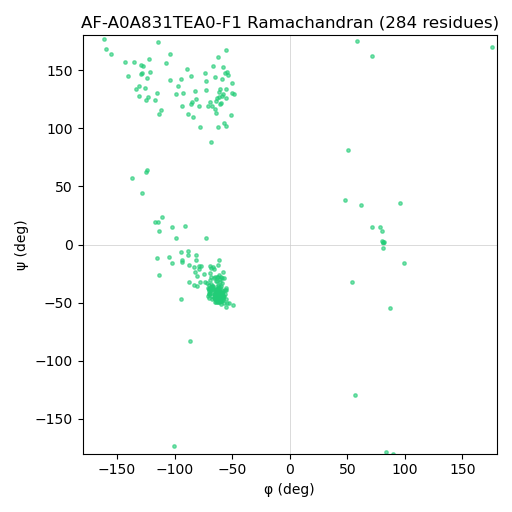96.62 212 THR A N 1
ATOM 1526 C CA . THR A 1 212 ? -3.885 1.087 -15.070 1.00 96.62 212 THR A CA 1
ATOM 1527 C C . THR A 1 212 ? -2.700 2.050 -15.187 1.00 96.62 212 THR A C 1
ATOM 1529 O O . THR A 1 212 ? -2.164 2.238 -16.278 1.00 96.62 212 THR A O 1
ATOM 1532 N N . GLY A 1 213 ? -2.241 2.621 -14.072 1.00 95.19 213 GLY A N 1
ATOM 1533 C CA . GLY A 1 213 ? -1.089 3.519 -14.019 1.00 95.19 213 GLY A CA 1
ATOM 1534 C C . GLY A 1 213 ? 0.211 2.846 -14.461 1.00 95.19 213 GLY A C 1
ATOM 1535 O O . GLY A 1 213 ? 0.956 3.429 -15.246 1.00 95.19 213 GLY A O 1
ATOM 1536 N N . ALA A 1 214 ? 0.458 1.602 -14.038 1.00 94.75 214 ALA A N 1
ATOM 1537 C CA . ALA A 1 214 ? 1.608 0.817 -14.489 1.00 94.75 214 ALA A CA 1
ATOM 1538 C C . ALA A 1 214 ? 1.587 0.603 -16.014 1.00 94.75 214 ALA A C 1
ATOM 1540 O O . ALA A 1 214 ? 2.581 0.865 -16.693 1.00 94.75 214 ALA A O 1
ATOM 1541 N N . LEU A 1 215 ? 0.442 0.184 -16.567 1.00 94.88 215 LEU A N 1
ATOM 1542 C CA . LEU A 1 215 ? 0.278 -0.058 -18.005 1.00 94.88 215 LEU A CA 1
ATOM 1543 C C . LEU A 1 215 ? 0.428 1.222 -18.837 1.00 94.88 215 LEU A C 1
ATOM 1545 O O . LEU A 1 215 ? 1.141 1.220 -19.841 1.00 94.88 215 LEU A O 1
ATOM 1549 N N . LEU A 1 216 ? -0.198 2.324 -18.410 1.00 94.94 216 LEU A N 1
ATOM 1550 C CA . LEU A 1 216 ? -0.061 3.627 -19.067 1.00 94.94 216 LEU A CA 1
ATOM 1551 C C . LEU A 1 216 ? 1.379 4.132 -19.005 1.00 94.94 216 LEU A C 1
ATOM 1553 O O . LEU A 1 216 ? 1.897 4.635 -19.998 1.00 94.94 216 LEU A O 1
ATOM 1557 N N . GLY A 1 217 ? 2.052 3.952 -17.869 1.00 92.69 217 GLY A N 1
ATOM 1558 C CA . GLY A 1 217 ? 3.455 4.309 -17.720 1.00 92.69 217 GLY A CA 1
ATOM 1559 C C . GLY A 1 217 ? 4.347 3.535 -18.688 1.00 92.69 217 GLY A C 1
ATOM 1560 O O . GLY A 1 217 ? 5.145 4.141 -19.401 1.00 92.69 217 GLY A O 1
ATOM 1561 N N . ILE A 1 218 ? 4.175 2.212 -18.767 1.00 91.88 218 ILE A N 1
ATOM 1562 C CA . ILE A 1 218 ? 4.892 1.353 -19.721 1.00 91.88 218 ILE A CA 1
ATOM 1563 C C . ILE A 1 218 ? 4.623 1.798 -21.167 1.00 91.88 218 ILE A C 1
ATOM 1565 O O . ILE A 1 218 ? 5.557 1.907 -21.963 1.00 91.88 218 ILE A O 1
ATOM 1569 N N . ALA A 1 219 ? 3.369 2.110 -21.509 1.00 91.50 219 ALA A N 1
ATOM 1570 C CA . ALA A 1 219 ? 3.006 2.612 -22.833 1.00 91.50 219 ALA A CA 1
ATOM 1571 C C . ALA A 1 219 ? 3.686 3.957 -23.152 1.00 91.50 219 ALA A C 1
ATOM 1573 O O . ALA A 1 219 ? 4.210 4.129 -24.251 1.00 91.50 219 ALA A O 1
ATOM 1574 N N . CYS A 1 220 ? 3.757 4.884 -22.193 1.00 89.62 220 CYS A N 1
ATOM 1575 C CA . CYS A 1 220 ? 4.483 6.147 -22.349 1.00 89.62 220 CYS A CA 1
ATOM 1576 C C . CYS A 1 220 ? 5.978 5.919 -22.607 1.00 89.62 220 CYS A C 1
ATOM 1578 O O . CYS A 1 220 ? 6.548 6.558 -23.491 1.00 89.62 220 CYS A O 1
ATOM 1580 N N . VAL A 1 221 ? 6.606 4.983 -21.887 1.00 86.75 221 VAL A N 1
ATOM 1581 C CA . VAL A 1 221 ? 8.017 4.612 -22.087 1.00 86.75 221 VAL A CA 1
ATOM 1582 C C . VAL A 1 221 ? 8.235 3.994 -23.474 1.00 86.75 221 VAL A C 1
ATOM 1584 O O . VAL A 1 221 ? 9.175 4.383 -24.169 1.00 86.75 221 VAL A O 1
ATOM 1587 N N . MET A 1 222 ? 7.345 3.097 -23.919 1.00 86.38 222 MET A N 1
ATOM 1588 C CA . MET A 1 222 ? 7.361 2.529 -25.277 1.00 86.38 222 MET A CA 1
ATOM 1589 C C . MET A 1 222 ? 7.281 3.622 -26.350 1.00 86.38 222 MET A C 1
ATOM 1591 O O . MET A 1 222 ? 8.088 3.639 -27.279 1.00 86.38 222 MET A O 1
ATOM 1595 N N . ILE A 1 223 ? 6.316 4.538 -26.225 1.00 86.94 223 ILE A N 1
ATOM 1596 C CA . ILE A 1 223 ? 6.089 5.618 -27.194 1.00 86.94 223 ILE A CA 1
ATOM 1597 C C . ILE A 1 223 ? 7.285 6.570 -27.217 1.00 86.94 223 ILE A C 1
ATOM 1599 O O . ILE A 1 223 ? 7.767 6.911 -28.296 1.00 86.94 223 ILE A O 1
ATOM 1603 N N . ALA A 1 224 ? 7.800 6.972 -26.053 1.00 82.88 224 ALA A N 1
ATOM 1604 C CA . ALA A 1 224 ? 8.978 7.827 -25.953 1.00 82.88 224 ALA A CA 1
ATOM 1605 C C . ALA A 1 224 ? 10.210 7.176 -26.605 1.00 82.88 224 ALA A C 1
ATOM 1607 O O . ALA A 1 224 ? 10.896 7.821 -27.396 1.00 82.88 224 ALA A O 1
ATOM 1608 N N . ALA A 1 225 ? 10.453 5.885 -26.353 1.00 82.81 225 ALA A N 1
ATOM 1609 C CA . ALA A 1 225 ? 11.552 5.151 -26.979 1.00 82.81 225 ALA A CA 1
ATOM 1610 C C . ALA A 1 225 ? 11.389 5.033 -28.503 1.00 82.81 225 ALA A C 1
ATOM 1612 O O . ALA A 1 225 ? 12.373 5.152 -29.231 1.00 82.81 225 ALA A O 1
ATOM 1613 N N . ALA A 1 226 ? 10.162 4.826 -28.989 1.00 84.31 226 ALA A N 1
ATOM 1614 C CA . ALA A 1 226 ? 9.869 4.721 -30.417 1.00 84.31 226 ALA A CA 1
ATOM 1615 C C . ALA A 1 226 ? 9.971 6.064 -31.160 1.00 84.31 226 ALA A C 1
ATOM 1617 O O . ALA A 1 226 ? 10.346 6.084 -32.328 1.00 84.31 226 ALA A O 1
ATOM 1618 N N . THR A 1 227 ? 9.634 7.178 -30.503 1.00 84.31 227 THR A N 1
ATOM 1619 C CA . THR A 1 227 ? 9.548 8.504 -31.142 1.00 84.31 227 THR A CA 1
ATOM 1620 C C . THR A 1 227 ? 10.825 9.324 -31.000 1.00 84.31 227 THR A C 1
ATOM 1622 O O . THR A 1 227 ? 11.302 9.884 -31.982 1.00 84.31 227 THR A O 1
ATOM 1625 N N . ALA A 1 228 ? 11.395 9.390 -29.796 1.00 82.38 228 ALA A N 1
ATOM 1626 C CA . ALA A 1 228 ? 12.593 10.178 -29.507 1.00 82.38 228 ALA A CA 1
ATOM 1627 C C . ALA A 1 228 ? 13.890 9.359 -29.619 1.00 82.38 228 ALA A C 1
ATOM 1629 O O . ALA A 1 228 ? 14.986 9.921 -29.634 1.00 82.38 228 ALA A O 1
ATOM 1630 N N . GLY A 1 229 ? 13.773 8.029 -29.690 1.00 87.19 229 GLY A N 1
ATOM 1631 C CA . GLY A 1 229 ? 14.907 7.117 -29.622 1.00 87.19 229 GLY A CA 1
ATOM 1632 C C . GLY A 1 229 ? 15.521 7.042 -28.221 1.00 87.19 229 GLY A C 1
ATOM 1633 O O . GLY A 1 229 ? 15.349 7.917 -27.372 1.00 87.19 229 GLY A O 1
ATOM 1634 N N . LEU A 1 230 ? 16.302 5.989 -27.979 1.00 87.31 230 LEU A N 1
ATOM 1635 C CA . LEU A 1 230 ? 16.996 5.795 -26.701 1.00 87.31 230 LEU A CA 1
ATOM 1636 C C . LEU A 1 230 ? 17.986 6.924 -26.339 1.00 87.31 230 LEU A C 1
ATOM 1638 O O . LEU A 1 230 ? 18.043 7.276 -25.164 1.00 87.31 230 LEU A O 1
ATOM 1642 N N . PRO A 1 231 ? 18.737 7.554 -27.270 1.00 89.81 231 PRO A N 1
ATOM 1643 C CA . PRO A 1 231 ? 19.609 8.682 -26.921 1.00 89.81 231 PRO A CA 1
ATOM 1644 C C . PRO A 1 231 ? 18.852 9.878 -26.323 1.00 89.81 231 PRO A C 1
ATOM 1646 O O . PRO A 1 231 ? 19.396 10.592 -25.480 1.00 89.81 231 PRO A O 1
ATOM 1649 N N . GLY A 1 232 ? 17.582 10.064 -26.709 1.00 86.38 232 GLY A N 1
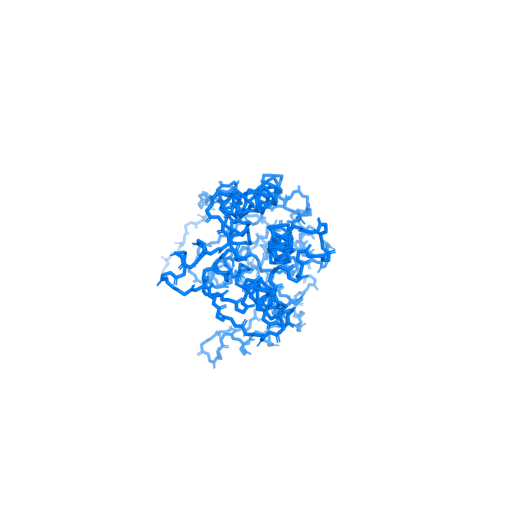ATOM 1650 C CA . GLY A 1 232 ? 16.715 11.134 -26.213 1.00 86.38 232 GLY A CA 1
ATOM 1651 C C . GLY A 1 232 ? 16.451 11.071 -24.707 1.00 86.38 232 GLY A C 1
ATOM 1652 O O . GLY A 1 232 ? 16.110 12.087 -24.105 1.00 86.38 232 GLY A O 1
ATOM 1653 N N . LEU A 1 233 ? 16.693 9.922 -24.062 1.00 87.44 233 LEU A N 1
ATOM 1654 C CA . LEU A 1 233 ? 16.556 9.777 -22.611 1.00 87.44 233 LEU A CA 1
ATOM 1655 C C . LEU A 1 233 ? 17.465 10.739 -21.836 1.00 87.44 233 LEU A C 1
ATOM 1657 O O . LEU A 1 233 ? 17.086 11.179 -20.755 1.00 87.44 233 LEU A O 1
ATOM 1661 N N . ALA A 1 234 ? 18.619 11.134 -22.386 1.00 89.25 234 ALA A N 1
ATOM 1662 C CA . ALA A 1 234 ? 19.503 12.107 -21.740 1.00 89.25 234 ALA A CA 1
ATOM 1663 C C . ALA A 1 234 ? 18.805 13.448 -21.450 1.00 89.25 234 ALA A C 1
ATOM 1665 O O . ALA A 1 234 ? 19.139 14.100 -20.463 1.00 89.25 234 ALA A O 1
ATOM 1666 N N . VAL A 1 235 ? 17.799 13.832 -22.246 1.00 89.44 235 VAL A N 1
ATOM 1667 C CA . VAL A 1 235 ? 16.999 15.046 -22.017 1.00 89.44 235 VAL A CA 1
ATOM 1668 C C . VAL A 1 235 ? 16.237 14.958 -20.693 1.00 89.44 235 VAL A C 1
ATOM 1670 O O . VAL A 1 235 ? 16.249 15.912 -19.919 1.00 89.44 235 VAL A O 1
ATOM 1673 N N . LEU A 1 236 ? 15.651 13.796 -20.384 1.00 87.31 236 LEU A N 1
ATOM 1674 C CA . LEU A 1 236 ? 14.936 13.567 -19.122 1.00 87.31 236 LEU A CA 1
ATOM 1675 C C . LEU A 1 236 ? 15.866 13.677 -17.908 1.00 87.31 236 LEU A C 1
ATOM 1677 O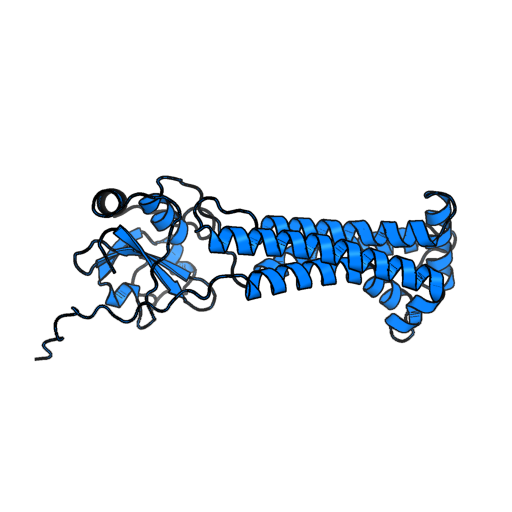 O . LEU A 1 236 ? 15.444 14.098 -16.838 1.00 87.31 236 LEU A O 1
ATOM 1681 N N . GLY A 1 237 ? 17.138 13.317 -18.081 1.00 87.75 237 GLY A N 1
ATOM 1682 C CA . GLY A 1 237 ? 18.163 13.410 -17.047 1.00 87.75 237 GLY A CA 1
ATOM 1683 C C . GLY A 1 237 ? 18.936 14.728 -17.026 1.00 87.75 237 GLY A C 1
ATOM 1684 O O . GLY A 1 237 ? 20.029 14.755 -16.463 1.00 87.75 237 GLY A O 1
ATOM 1685 N N . GLY A 1 238 ? 18.450 15.790 -17.681 1.00 90.62 238 GLY A N 1
ATOM 1686 C CA . GLY A 1 238 ? 19.137 17.088 -17.713 1.00 90.62 238 GLY A CA 1
ATOM 1687 C C . GLY A 1 238 ? 20.521 17.036 -18.374 1.00 90.62 238 GLY A C 1
ATOM 1688 O O . GLY A 1 238 ? 21.445 17.713 -17.937 1.00 90.62 238 GLY A O 1
ATOM 1689 N N . GLY A 1 239 ? 20.685 16.181 -19.386 1.00 88.06 239 GLY A N 1
ATOM 1690 C CA . GLY A 1 239 ? 21.954 15.904 -20.066 1.00 88.06 239 GLY A CA 1
ATOM 1691 C C . GLY A 1 239 ? 22.656 14.629 -19.584 1.00 88.06 239 GLY A C 1
ATOM 1692 O O . GLY A 1 239 ? 23.515 14.105 -20.290 1.00 88.06 239 GLY A O 1
ATOM 1693 N N . SER A 1 240 ? 22.270 14.070 -18.431 1.00 91.62 240 SER A N 1
ATOM 1694 C CA . SER A 1 240 ? 22.786 12.784 -17.953 1.00 91.62 240 SER A CA 1
ATOM 1695 C C . SER A 1 240 ? 21.948 11.623 -18.481 1.00 91.62 240 SER A C 1
ATOM 1697 O O . SER A 1 240 ? 20.807 11.416 -18.069 1.00 91.62 240 SER A O 1
ATOM 1699 N N . PHE A 1 241 ? 22.533 10.803 -19.355 1.00 91.38 241 PHE A N 1
ATOM 1700 C CA . PHE A 1 241 ? 21.867 9.598 -19.856 1.00 91.38 241 PHE A CA 1
ATOM 1701 C C . PHE A 1 241 ? 21.543 8.602 -18.743 1.00 91.38 241 PHE A C 1
ATOM 1703 O O . PHE A 1 241 ? 20.450 8.049 -18.719 1.00 91.38 241 PHE A O 1
ATOM 1710 N N . ALA A 1 242 ? 22.459 8.402 -17.793 1.00 91.94 242 ALA A N 1
ATOM 1711 C CA . ALA A 1 242 ? 22.242 7.494 -16.672 1.00 91.94 242 ALA A CA 1
ATOM 1712 C C . ALA A 1 242 ? 21.032 7.908 -15.824 1.00 91.94 242 ALA A C 1
ATOM 1714 O O . ALA A 1 242 ? 20.216 7.061 -15.463 1.00 91.94 242 ALA A O 1
ATOM 1715 N N . LEU A 1 243 ? 20.892 9.210 -15.552 1.00 93.00 243 LEU A N 1
ATOM 1716 C CA . LEU A 1 243 ? 19.748 9.742 -14.818 1.00 93.00 243 LEU A CA 1
ATOM 1717 C C . LEU A 1 243 ? 18.461 9.648 -15.645 1.00 93.00 243 LEU A C 1
ATOM 1719 O O . LEU A 1 243 ? 17.430 9.236 -15.127 1.00 93.00 243 LEU A O 1
ATOM 1723 N N . GLY A 1 244 ? 18.529 9.960 -16.940 1.00 92.25 244 GLY A N 1
ATOM 1724 C CA . GLY A 1 244 ? 17.395 9.842 -17.853 1.00 92.25 244 GLY A CA 1
ATOM 1725 C C . GLY A 1 244 ? 16.870 8.413 -17.991 1.00 92.25 244 GLY A C 1
ATOM 1726 O O . GLY A 1 244 ? 15.660 8.178 -17.949 1.00 92.25 244 GLY A O 1
ATOM 1727 N N . LEU A 1 245 ? 17.781 7.442 -18.076 1.00 92.94 245 LEU A N 1
ATOM 1728 C CA . LEU A 1 245 ? 17.470 6.017 -18.042 1.00 92.94 245 LEU A CA 1
ATOM 1729 C C . LEU A 1 245 ? 16.812 5.638 -16.709 1.00 92.94 245 LEU A C 1
ATOM 1731 O O . LEU A 1 245 ? 15.746 5.032 -16.721 1.00 92.94 245 LEU A O 1
ATOM 1735 N N . ALA A 1 246 ? 17.380 6.047 -15.570 1.00 93.56 246 ALA A N 1
ATOM 1736 C CA . ALA A 1 246 ? 16.803 5.769 -14.252 1.00 93.56 246 ALA A CA 1
ATOM 1737 C C . ALA A 1 246 ? 15.377 6.328 -14.100 1.00 93.56 246 ALA A C 1
ATOM 1739 O O . ALA A 1 246 ? 14.479 5.606 -13.670 1.00 93.56 246 ALA A O 1
ATOM 1740 N N . ILE A 1 247 ? 15.151 7.583 -14.509 1.00 92.12 247 ILE A N 1
ATOM 1741 C CA . ILE A 1 247 ? 13.827 8.230 -14.504 1.00 92.12 247 ILE A CA 1
ATOM 1742 C C . ILE A 1 247 ? 12.840 7.438 -15.362 1.00 92.12 247 ILE A C 1
ATOM 1744 O O . ILE A 1 247 ? 11.704 7.213 -14.951 1.00 92.12 247 ILE A O 1
ATOM 1748 N N . SER A 1 248 ? 13.275 6.971 -16.530 1.00 92.06 248 SER A N 1
ATOM 1749 C CA . SER A 1 248 ? 12.406 6.225 -17.442 1.00 92.06 248 SER A CA 1
ATOM 1750 C C . SER A 1 248 ? 12.051 4.833 -16.921 1.00 92.06 248 SER A C 1
ATOM 1752 O O . SER A 1 248 ? 10.924 4.385 -17.103 1.00 92.06 248 SER A O 1
ATOM 1754 N N . LEU A 1 249 ? 12.980 4.166 -16.227 1.00 93.81 249 LEU A N 1
ATOM 1755 C CA . LEU A 1 249 ? 12.706 2.903 -15.532 1.00 93.81 249 LEU A CA 1
ATOM 1756 C C . LEU A 1 249 ? 11.773 3.105 -14.327 1.00 93.81 249 LEU A C 1
ATOM 1758 O O . LEU A 1 249 ? 10.956 2.236 -14.033 1.00 93.81 249 LEU A O 1
ATOM 1762 N N . ALA A 1 250 ? 11.881 4.245 -13.639 1.00 92.81 250 ALA A N 1
ATOM 1763 C CA . ALA A 1 250 ? 11.065 4.579 -12.474 1.00 92.81 250 ALA A CA 1
ATOM 1764 C C . ALA A 1 250 ? 9.647 5.050 -12.834 1.00 92.81 250 ALA A C 1
ATOM 1766 O O . ALA A 1 250 ? 8.712 4.811 -12.072 1.00 92.81 250 ALA A O 1
ATOM 1767 N N . GLY A 1 251 ? 9.479 5.724 -13.975 1.00 92.38 251 GLY A N 1
ATOM 1768 C CA . GLY A 1 251 ? 8.241 6.402 -14.372 1.00 92.38 251 GLY A CA 1
ATOM 1769 C C . GLY A 1 251 ? 6.975 5.546 -14.239 1.00 92.38 251 GLY A C 1
ATOM 1770 O O . GLY A 1 251 ? 6.036 5.980 -13.568 1.00 92.38 251 GLY A O 1
ATOM 1771 N N . PRO A 1 252 ? 6.935 4.323 -14.798 1.00 94.75 252 PRO A N 1
ATOM 1772 C CA . PRO A 1 252 ? 5.762 3.460 -14.679 1.00 94.75 252 PRO A CA 1
ATOM 1773 C C . PRO A 1 252 ? 5.431 3.043 -13.240 1.00 94.75 252 PRO A C 1
ATOM 1775 O O . PRO A 1 252 ? 4.264 3.047 -12.848 1.00 94.75 252 PRO A O 1
ATOM 1778 N N . ALA A 1 253 ? 6.451 2.752 -12.429 1.00 93.94 253 ALA A N 1
ATOM 1779 C CA . ALA A 1 253 ? 6.289 2.418 -11.016 1.00 93.94 253 ALA A CA 1
ATOM 1780 C C . ALA A 1 253 ? 5.748 3.610 -10.210 1.00 93.94 253 ALA A C 1
ATOM 1782 O O . ALA A 1 253 ? 4.841 3.456 -9.395 1.00 93.94 253 ALA A O 1
ATOM 1783 N N . LEU A 1 254 ? 6.256 4.817 -10.474 1.00 92.00 254 LEU A N 1
ATOM 1784 C CA . LEU A 1 254 ? 5.777 6.043 -9.834 1.00 92.00 254 LEU A CA 1
ATOM 1785 C C . LEU A 1 254 ? 4.328 6.353 -10.216 1.00 92.00 254 LEU A C 1
ATOM 1787 O O . LEU A 1 254 ? 3.537 6.710 -9.346 1.00 92.00 254 LEU A O 1
ATOM 1791 N N . LEU A 1 255 ? 3.958 6.174 -11.488 1.00 93.44 255 LEU A N 1
ATOM 1792 C CA . LEU A 1 255 ? 2.583 6.376 -11.939 1.00 93.44 255 LEU A CA 1
ATOM 1793 C C . LEU A 1 255 ? 1.627 5.340 -11.332 1.00 93.44 255 LEU A C 1
ATOM 1795 O O . LEU A 1 255 ? 0.532 5.705 -10.919 1.00 93.44 255 LEU A O 1
ATOM 1799 N N . CYS A 1 256 ? 2.053 4.079 -11.217 1.00 94.19 256 CYS A N 1
ATOM 1800 C CA . CYS A 1 256 ? 1.330 3.027 -10.498 1.00 94.19 256 CYS A CA 1
ATOM 1801 C C . CYS A 1 256 ? 1.029 3.435 -9.046 1.00 94.19 256 CYS A C 1
ATOM 1803 O O . CYS A 1 256 ? -0.127 3.427 -8.621 1.00 94.19 256 CYS A O 1
ATOM 1805 N N . LEU A 1 257 ? 2.062 3.839 -8.300 1.00 90.88 257 LEU A N 1
ATOM 1806 C CA . LEU A 1 257 ? 1.947 4.266 -6.903 1.00 90.88 257 LEU A CA 1
ATOM 1807 C C . LEU A 1 257 ? 1.055 5.507 -6.751 1.00 90.88 257 LEU A C 1
ATOM 1809 O O . LEU A 1 257 ? 0.173 5.537 -5.891 1.00 90.88 257 LEU A O 1
ATOM 1813 N N . ALA A 1 258 ? 1.252 6.515 -7.605 1.00 90.12 258 ALA A N 1
ATOM 1814 C CA . ALA A 1 258 ? 0.497 7.762 -7.561 1.00 90.12 258 ALA A CA 1
ATOM 1815 C C . ALA A 1 258 ? -0.981 7.558 -7.922 1.00 90.12 258 ALA A C 1
ATOM 1817 O O . ALA A 1 258 ? -1.851 8.038 -7.199 1.00 90.12 258 ALA A O 1
ATOM 1818 N N . ALA A 1 259 ? -1.275 6.828 -9.003 1.00 92.56 259 ALA A N 1
ATOM 1819 C CA . ALA A 1 259 ? -2.644 6.561 -9.436 1.00 92.56 259 ALA A CA 1
ATOM 1820 C C . ALA A 1 259 ? -3.407 5.736 -8.393 1.00 92.56 259 ALA A C 1
ATOM 1822 O O . ALA A 1 259 ? -4.519 6.108 -8.018 1.00 92.56 259 ALA A O 1
ATOM 1823 N N . GLY A 1 260 ? -2.795 4.663 -7.879 1.00 90.81 260 GLY A N 1
ATOM 1824 C CA . GLY A 1 260 ? -3.420 3.822 -6.862 1.00 90.81 260 GLY A CA 1
ATOM 1825 C C . GLY A 1 260 ? -3.696 4.569 -5.563 1.00 90.81 260 GLY A C 1
ATOM 1826 O O . GLY A 1 260 ? -4.821 4.548 -5.063 1.00 90.81 260 GLY A O 1
ATOM 1827 N N . GLY A 1 261 ? -2.690 5.288 -5.056 1.00 85.81 261 GLY A N 1
ATOM 1828 C CA . GLY A 1 261 ? -2.817 6.083 -3.839 1.00 85.81 261 GLY A CA 1
ATOM 1829 C C . GLY A 1 261 ? -3.850 7.200 -3.976 1.00 85.81 261 GLY A C 1
ATOM 1830 O O . GLY A 1 261 ? -4.719 7.333 -3.120 1.00 85.81 261 GLY A O 1
ATOM 1831 N N . LEU A 1 262 ? -3.803 7.978 -5.062 1.00 87.38 262 LEU A N 1
ATOM 1832 C CA . LEU A 1 262 ? -4.725 9.096 -5.271 1.00 87.38 262 LEU A CA 1
ATOM 1833 C C . LEU A 1 262 ? -6.173 8.622 -5.427 1.00 87.38 262 LEU A C 1
ATOM 1835 O O . LEU A 1 262 ? -7.059 9.176 -4.781 1.00 87.38 262 LEU A O 1
ATOM 1839 N N . VAL A 1 263 ? -6.424 7.599 -6.251 1.00 91.69 263 VAL A N 1
ATOM 1840 C CA . VAL A 1 263 ? -7.787 7.085 -6.458 1.00 91.69 263 VAL A CA 1
ATOM 1841 C C . VAL A 1 263 ? -8.349 6.507 -5.166 1.00 91.69 263 VAL A C 1
ATOM 1843 O O . VAL A 1 263 ? -9.483 6.826 -4.824 1.00 91.69 263 VAL A O 1
ATOM 1846 N N . TYR A 1 264 ? -7.558 5.744 -4.406 1.00 88.56 264 TYR A N 1
ATOM 1847 C CA . TYR A 1 264 ? -7.980 5.268 -3.089 1.00 88.56 264 TYR A CA 1
ATOM 1848 C C . TYR A 1 264 ? -8.329 6.431 -2.148 1.00 88.56 264 TYR A C 1
ATOM 1850 O O . TYR A 1 264 ? -9.407 6.446 -1.562 1.00 88.56 264 TYR A O 1
ATOM 1858 N N . GLN A 1 265 ? -7.471 7.451 -2.052 1.00 83.56 265 GLN A N 1
ATOM 1859 C CA . GLN A 1 265 ? -7.690 8.609 -1.177 1.00 83.56 265 GLN A CA 1
ATOM 1860 C C . GLN A 1 265 ? -8.913 9.453 -1.563 1.00 83.56 265 GLN A C 1
ATOM 1862 O O . GLN A 1 265 ? -9.545 10.054 -0.694 1.00 83.56 265 GLN A O 1
ATOM 1867 N N . LEU A 1 266 ? -9.246 9.518 -2.853 1.00 84.94 266 LEU A N 1
ATOM 1868 C CA . LEU A 1 266 ? -10.435 10.218 -3.343 1.00 84.94 266 LEU A CA 1
ATOM 1869 C C . LEU A 1 266 ? -11.711 9.386 -3.183 1.00 84.94 266 LEU A C 1
ATOM 1871 O O . LEU A 1 266 ? -12.770 9.951 -2.921 1.00 84.94 266 LEU A O 1
ATOM 1875 N N . ALA A 1 267 ? -11.615 8.066 -3.356 1.00 86.00 267 ALA A N 1
ATOM 1876 C CA . ALA A 1 267 ? -12.749 7.153 -3.269 1.00 86.00 267 ALA A CA 1
ATOM 1877 C C . ALA A 1 267 ? -13.093 6.760 -1.827 1.00 86.00 267 ALA A C 1
ATOM 1879 O O . ALA A 1 267 ? -14.232 6.368 -1.569 1.00 86.00 267 ALA A O 1
ATOM 1880 N N . ARG A 1 268 ? -12.136 6.848 -0.889 1.00 81.25 268 ARG A N 1
ATOM 1881 C CA . ARG A 1 268 ? -12.376 6.456 0.501 1.00 81.25 268 ARG A CA 1
ATOM 1882 C C . ARG A 1 268 ? -13.476 7.332 1.115 1.00 81.25 268 ARG A C 1
ATOM 1884 O O . ARG A 1 268 ? -13.412 8.564 1.005 1.00 81.25 268 ARG A O 1
ATOM 1891 N N . PRO A 1 269 ? -14.482 6.741 1.777 1.00 73.56 269 PRO A N 1
ATOM 1892 C CA . PRO A 1 269 ? -15.500 7.510 2.470 1.00 73.56 269 PRO A CA 1
ATOM 1893 C C . PRO A 1 269 ? -14.836 8.404 3.524 1.00 73.56 269 PRO A C 1
ATOM 1895 O O . PRO A 1 269 ? -14.059 7.947 4.364 1.00 73.56 269 PRO A O 1
ATOM 1898 N N . ARG A 1 270 ? -15.138 9.708 3.492 1.00 65.25 270 ARG A N 1
ATOM 1899 C CA . ARG A 1 270 ? -14.763 10.605 4.590 1.00 65.25 270 ARG A CA 1
ATOM 1900 C C . ARG A 1 270 ? -15.521 10.124 5.820 1.00 65.25 270 ARG A C 1
ATOM 1902 O O . ARG A 1 270 ? -16.746 10.186 5.824 1.00 65.25 270 ARG A O 1
ATOM 1909 N N . ARG A 1 271 ? -14.798 9.610 6.822 1.00 58.06 271 ARG A N 1
ATOM 1910 C CA . ARG A 1 271 ? -15.384 9.150 8.088 1.00 58.06 271 ARG A CA 1
ATOM 1911 C C . ARG A 1 271 ? -16.274 10.269 8.625 1.00 58.06 271 ARG A C 1
ATOM 1913 O O . ARG A 1 271 ? -15.776 11.349 8.944 1.00 58.06 271 ARG A O 1
ATOM 1920 N N . TYR A 1 272 ? -17.585 10.038 8.626 1.00 41.97 272 TYR A N 1
ATOM 1921 C CA . TYR A 1 272 ? -18.543 11.008 9.126 1.00 41.97 272 TYR A CA 1
ATOM 1922 C C . TYR A 1 272 ? -18.211 11.277 10.592 1.00 41.97 272 TYR A C 1
ATOM 1924 O O . TYR A 1 272 ? -18.165 10.366 11.417 1.00 41.97 272 TYR A O 1
ATOM 1932 N N . LEU A 1 273 ? -17.952 12.547 10.893 1.00 39.16 273 LEU A N 1
ATOM 1933 C CA . LEU A 1 273 ? -18.073 13.092 12.233 1.00 39.16 273 LEU A CA 1
ATOM 1934 C C . LEU A 1 273 ? -19.504 12.777 12.680 1.00 39.16 273 LEU A C 1
ATOM 1936 O O . LEU A 1 273 ? -20.440 13.425 12.210 1.00 39.16 273 LEU A O 1
ATOM 1940 N N . GLN A 1 274 ? -19.706 11.763 13.523 1.00 36.19 274 GLN A N 1
ATOM 1941 C CA . GLN A 1 274 ? -20.956 11.724 14.268 1.00 36.19 274 GLN A CA 1
ATOM 1942 C C . GLN A 1 274 ? -20.971 12.994 15.130 1.00 36.19 274 GLN A C 1
ATOM 1944 O O . GLN A 1 274 ? -19.978 13.257 15.819 1.00 36.19 274 GLN A O 1
ATOM 1949 N N . PRO A 1 275 ? -22.029 13.822 15.075 1.00 32.09 275 PRO A N 1
ATOM 1950 C CA . PRO A 1 275 ? -22.183 14.876 16.062 1.00 32.09 275 PRO A CA 1
ATOM 1951 C C . PRO A 1 275 ? -22.180 14.233 17.460 1.00 32.09 275 PRO A C 1
ATOM 1953 O O . PRO A 1 275 ? -22.620 13.085 17.598 1.00 32.09 275 PRO A O 1
ATOM 1956 N N . PRO A 1 276 ? -21.659 14.927 18.488 1.00 35.16 276 PRO A N 1
ATOM 1957 C CA . PRO A 1 276 ? -21.721 14.430 19.856 1.00 35.16 276 PRO A CA 1
ATOM 1958 C C . PRO A 1 276 ? -23.160 14.018 20.191 1.00 35.16 276 PRO A C 1
ATOM 1960 O O . PRO A 1 276 ? -24.117 14.674 19.775 1.00 35.16 276 PRO A O 1
ATOM 1963 N N . CYS A 1 277 ? -23.292 12.887 20.886 1.00 37.19 277 CYS A N 1
ATOM 1964 C CA . CYS A 1 277 ? -24.573 12.329 21.307 1.00 37.19 277 CYS A CA 1
ATOM 1965 C C . CYS A 1 277 ? -25.414 13.423 21.999 1.00 37.19 277 CYS A C 1
ATOM 1967 O O . CYS A 1 277 ? -24.880 14.068 22.904 1.00 37.19 277 CYS A O 1
ATOM 1969 N N . PRO A 1 278 ? -26.693 13.636 21.630 1.00 43.75 278 PRO A N 1
ATOM 1970 C CA . PRO A 1 278 ? -27.545 14.650 22.261 1.00 43.75 278 PRO A CA 1
ATOM 1971 C C . PRO A 1 278 ? -27.792 14.428 23.761 1.00 43.75 278 PRO A C 1
ATOM 1973 O O . PRO A 1 278 ? -28.259 15.343 24.431 1.00 43.75 278 PRO A O 1
ATOM 1976 N N . ASP A 1 279 ? -27.461 13.243 24.281 1.00 41.09 279 ASP A N 1
ATOM 1977 C CA . ASP A 1 279 ? -27.848 12.797 25.622 1.00 41.09 279 ASP A CA 1
ATOM 1978 C C . ASP A 1 279 ? -26.669 12.695 26.605 1.00 41.09 279 ASP A C 1
ATOM 1980 O O . ASP A 1 279 ? -26.740 11.945 27.578 1.00 41.09 279 ASP A O 1
ATOM 1984 N N . ALA A 1 280 ? -25.569 13.424 26.382 1.00 36.91 280 ALA A N 1
ATOM 1985 C CA . ALA A 1 280 ? -24.585 13.603 27.449 1.00 36.91 280 ALA A CA 1
ATOM 1986 C C . ALA A 1 280 ? -25.254 14.399 28.591 1.00 36.91 280 ALA A C 1
ATOM 1988 O O . ALA A 1 280 ? -25.676 15.535 28.350 1.00 36.91 280 ALA A O 1
ATOM 1989 N N . PRO A 1 281 ? -25.410 13.832 29.806 1.00 37.81 281 PRO A N 1
ATOM 1990 C CA . PRO A 1 281 ? -25.937 14.596 30.928 1.00 37.81 281 PRO A CA 1
ATOM 1991 C C . PRO A 1 281 ? -25.018 15.801 31.174 1.00 37.81 281 PRO A C 1
ATOM 1993 O O . PRO A 1 281 ? -23.805 15.674 30.990 1.00 37.81 281 PRO A O 1
ATOM 1996 N N . PRO A 1 282 ? -25.568 16.973 31.535 1.00 39.66 282 PRO A N 1
ATOM 1997 C CA . PRO A 1 282 ? -24.750 18.143 31.809 1.00 39.66 282 PRO A CA 1
ATOM 1998 C C . PRO A 1 282 ? -23.761 17.806 32.926 1.00 39.66 282 PRO A C 1
ATOM 2000 O O . PRO A 1 282 ? -24.158 17.278 33.964 1.00 39.66 282 PRO A O 1
ATOM 2003 N N . ASP A 1 283 ? -22.482 18.092 32.685 1.00 45.09 283 ASP A N 1
ATOM 2004 C CA . ASP A 1 283 ? -21.454 18.053 33.717 1.00 45.09 283 ASP A CA 1
ATOM 2005 C C . ASP A 1 283 ? -21.881 19.004 34.845 1.00 45.09 283 ASP A C 1
ATOM 2007 O O . ASP A 1 283 ? -21.809 20.229 34.707 1.00 45.09 283 ASP A O 1
ATOM 2011 N N . ASP A 1 284 ? -22.352 18.438 35.957 1.00 40.53 284 ASP A N 1
ATOM 2012 C CA . ASP A 1 284 ? -22.510 19.152 37.219 1.00 40.53 284 ASP A CA 1
ATOM 2013 C C . ASP A 1 284 ? -21.107 19.485 37.742 1.00 40.53 284 ASP A C 1
ATOM 2015 O O . ASP A 1 284 ? -20.481 18.730 38.488 1.00 40.53 284 ASP A O 1
ATOM 2019 N N . ILE A 1 285 ? -20.592 20.633 37.307 1.00 38.59 285 ILE A N 1
ATOM 2020 C CA . ILE A 1 285 ? -19.456 21.288 37.946 1.00 38.59 285 ILE A CA 1
ATOM 2021 C C . ILE A 1 285 ? -19.998 21.981 39.199 1.00 38.59 285 ILE A C 1
ATOM 2023 O O . ILE A 1 285 ? -20.616 23.046 39.114 1.00 38.59 285 ILE A O 1
ATOM 2027 N N . ALA A 1 286 ? -19.773 21.345 40.348 1.00 35.22 286 ALA A N 1
ATOM 2028 C CA . ALA A 1 286 ? -19.777 21.987 41.660 1.00 35.22 286 ALA A CA 1
ATOM 2029 C C . ALA A 1 286 ? -18.397 22.589 41.966 1.00 35.22 286 ALA A C 1
ATOM 2031 O O . ALA A 1 286 ? -17.380 21.948 41.608 1.00 35.22 286 ALA A O 1
#

Foldseek 3Di:
DAAQWWKWFDPPQDIAIFGHNRPQWTWFFDQPDCPPPPPVVSRQFTATAIDGPCVSCVPTDMATADWQDWDDHPQLNVLSVVRGGPHGADLPQRHRQQSSCCSTHVDNDDQPDQDDCLLVVLCVQLVVLLVVLLQQLQPQAPVGDQDLVSSQRSLQSQCVVPVNGSLRSLLVSLVRSLVSLLVSLCSNLPADNGHDPLLNVLSVQLSVQLVVLLVVLSVVSSVCCVPVNLSNLCVVVVNRSSSSSSCSSNRSSVSSNCRSVVSSVVSHDPRDPDDPDPPDDPPPDD

pLDDT: mean 81.63, std 16.37, range [32.09, 96.94]

Secondary structure (DSSP, 8-state):
--TT-EEEEE-SSSEEEEEE-SSSEEEEEE-S-TTSS-HHHHHTT-EEEEEEHHHHHTTS-EEEEP-SS---THHHHHHHHHTTT-B--BTTTBSHHHHHHHHHHS-S------SSSHHHHHHHHHHHHHHHHHHHHHHHSTT-SSSHHHHHHHHHHHHHHTTT-HHHHHHHHHHHHHHHHHHHHHHHS---TTS-HHHHHHHHHHHHHHHHHHHHHHHHHHHHHHHHTGGGHHHHTTT-HHHHHHHHHHHHHHHHHHHHHHHHHHHS-----PPPPTTPPP----

Nearest PDB structures (foldseek):
  6pe4-assembly1_K  TM=3.860E-01  e=7.301E+00  Saccharomyces cerevisiae S288C

Solvent-accessible surface area (backbone atoms only — not comparable to full-atom values): 14854 Å² total; per-residue (Å²): 137,52,38,26,36,34,36,34,32,79,69,87,87,52,71,50,30,19,28,28,59,64,78,63,30,26,36,28,67,42,48,71,80,67,88,84,40,61,83,73,69,30,43,61,68,14,26,25,38,75,42,48,44,67,67,75,35,70,90,47,71,74,40,75,63,78,56,60,65,63,51,58,35,68,65,11,30,54,46,47,61,73,42,52,71,43,66,72,42,30,91,71,81,45,32,35,59,27,55,29,45,24,33,30,59,70,43,79,80,49,89,73,80,72,70,91,58,50,71,61,70,30,46,61,57,24,50,51,33,41,53,48,39,52,50,50,26,22,64,50,13,97,80,31,41,61,49,68,67,22,28,49,43,3,32,44,46,44,0,56,77,47,86,62,34,37,62,53,31,52,49,56,46,23,46,53,13,22,50,36,28,49,53,34,44,50,71,56,44,46,87,50,87,52,42,33,69,62,47,37,50,12,25,53,48,9,49,53,33,17,57,48,22,25,52,53,27,48,50,52,50,49,51,47,37,72,73,59,35,72,78,48,32,14,63,76,28,77,68,35,40,54,51,10,48,50,50,56,28,41,43,13,16,51,36,12,47,50,36,15,52,52,44,22,67,70,48,37,71,78,80,73,78,73,72,79,67,93,78,67,75,79,84,83,81,127

Radius of gyration: 25.74 Å; Cα contacts (8 Å, |Δi|>4): 492; chains: 1; bounding box: 61×35×73 Å

Sequence (286 aa):
MACGDHLFVDMGFYSHHGIDLGDGTVAHWWAGSTEKLGPLAAKTSAVVQATPLSEFAAGRLVQVREYADGLVGEAVRQRALRQLGRAGYDLIDDNCEHFATWCKTGIHESEQVKDALALVHGLPTVGASIVGGMRLVSLAGPAGGMSIEGALAGIHSLGRCVGGNPAVAFVMLSAAPSLAALTTVEQVINDDPLSVHAERAARAAGRGAAATGALLGIACVMIAAATAGLPGLAVLGGGSFALGLAISLAGPALLCLAAGGLVYQLARPRRYLQPPCPDAPPDDIA